Protein AF-D4C6T2-F1 (afdb_monomer_lite)

pLDDT: mean 82.93, std 21.56, range [25.05, 97.81]

Secondary structure (DSSP, 8-state):
--------------------------------HHHHHHHHH---SSHHHHHHHHHHHHHH-S-HHHHHHHHHHHHHHTTS-HHHHHHHHHHHHHH---SS--SHHHHHHHHHHHHT----EES-TT-GGGGSTT--EEEEEEE--TT-SSS-TT-EEEEEE-HHHHHHHHHHHHTTSEEEEEEEEEETTEEEES-S----

Structure (mmCIF, N/CA/C/O backbone):
data_AF-D4C6T2-F1
#
_entry.id   AF-D4C6T2-F1
#
loop_
_atom_site.group_PDB
_atom_site.id
_atom_site.type_symbol
_atom_site.label_atom_id
_atom_site.label_alt_id
_atom_site.label_comp_id
_atom_site.label_asym_id
_atom_site.label_entity_id
_atom_site.label_seq_id
_atom_site.pdbx_PDB_ins_code
_atom_site.Cartn_x
_atom_site.Cartn_y
_atom_site.Cartn_z
_atom_site.occupancy
_atom_site.B_iso_or_equiv
_atom_site.auth_seq_id
_atom_site.auth_comp_id
_atom_site.auth_asym_id
_atom_site.auth_atom_id
_atom_site.pdbx_PDB_model_num
ATOM 1 N N . MET A 1 1 ? 32.460 60.833 22.308 1.00 32.44 1 MET A N 1
ATOM 2 C CA . MET A 1 1 ? 31.109 61.199 22.788 1.00 32.44 1 MET A CA 1
ATOM 3 C C . MET A 1 1 ? 30.145 61.188 21.611 1.00 32.44 1 MET A C 1
ATOM 5 O O . MET A 1 1 ? 30.440 61.787 20.591 1.00 32.44 1 MET A O 1
ATOM 9 N N . ASN A 1 2 ? 29.059 60.438 21.784 1.00 31.88 2 ASN A N 1
ATOM 10 C CA . ASN A 1 2 ? 27.821 60.311 21.005 1.00 31.88 2 ASN A CA 1
ATOM 11 C C . ASN A 1 2 ? 27.489 61.381 19.933 1.00 31.88 2 ASN A C 1
ATOM 13 O O . ASN A 1 2 ? 27.470 62.567 20.264 1.00 31.88 2 ASN A O 1
ATOM 17 N N . ARG A 1 3 ? 27.032 60.946 18.739 1.00 28.41 3 ARG A N 1
ATOM 18 C CA . ARG A 1 3 ? 25.645 61.161 18.243 1.00 28.41 3 ARG A CA 1
ATOM 19 C C . ARG A 1 3 ? 25.395 60.651 16.802 1.00 28.41 3 ARG A C 1
ATOM 21 O O . ARG A 1 3 ? 26.033 61.090 15.860 1.00 28.41 3 ARG A O 1
ATOM 28 N N . ASN A 1 4 ? 24.406 59.758 16.696 1.00 28.34 4 ASN A N 1
ATOM 29 C CA . ASN A 1 4 ? 23.327 59.619 15.701 1.00 28.34 4 ASN A CA 1
ATOM 30 C C . ASN A 1 4 ? 23.428 60.210 14.273 1.00 28.34 4 ASN A C 1
ATOM 32 O O . ASN A 1 4 ? 23.470 61.420 14.101 1.00 28.34 4 ASN A O 1
ATOM 36 N N . SER A 1 5 ? 23.116 59.317 13.317 1.00 32.41 5 SER A N 1
ATOM 37 C CA . SER A 1 5 ? 22.125 59.458 12.226 1.00 32.41 5 SER A CA 1
ATOM 38 C C . SER A 1 5 ? 22.369 60.492 11.118 1.00 32.41 5 SER A C 1
ATOM 40 O O . SER A 1 5 ? 22.226 61.685 11.350 1.00 32.41 5 SER A O 1
ATOM 42 N N . GLN A 1 6 ? 22.559 60.016 9.876 1.00 30.86 6 GLN A N 1
ATOM 43 C CA . GLN A 1 6 ? 21.626 60.251 8.756 1.00 30.86 6 GLN A CA 1
ATOM 44 C C . GLN A 1 6 ? 22.093 59.594 7.433 1.00 30.86 6 GLN A C 1
ATOM 46 O O . GLN A 1 6 ? 23.162 59.876 6.917 1.00 30.86 6 GLN A O 1
ATOM 51 N N . ARG A 1 7 ? 21.201 58.745 6.902 1.00 30.78 7 ARG A N 1
ATOM 52 C CA . ARG A 1 7 ? 20.682 58.671 5.517 1.00 30.78 7 ARG A CA 1
ATOM 53 C C . ARG A 1 7 ? 21.620 58.507 4.292 1.00 30.78 7 ARG A C 1
ATOM 55 O O . ARG A 1 7 ? 22.265 59.446 3.867 1.00 30.78 7 ARG A O 1
ATOM 62 N N . HIS A 1 8 ? 21.375 57.370 3.620 1.00 29.80 8 HIS A N 1
ATOM 63 C CA . HIS A 1 8 ? 21.099 57.160 2.179 1.00 29.80 8 HIS A CA 1
ATOM 64 C C . HIS A 1 8 ? 22.184 57.403 1.108 1.00 29.80 8 HIS A C 1
ATOM 66 O O . HIS A 1 8 ? 22.758 58.476 1.008 1.00 29.80 8 HIS A O 1
ATOM 72 N N . GLY A 1 9 ? 22.291 56.417 0.199 1.00 28.88 9 GLY A N 1
ATOM 73 C CA . GLY A 1 9 ? 22.980 56.487 -1.101 1.00 28.88 9 GLY A CA 1
ATOM 74 C C . GLY A 1 9 ? 24.304 55.726 -1.091 1.00 28.88 9 GLY A C 1
ATOM 75 O O . GLY A 1 9 ? 25.336 56.291 -0.771 1.00 28.88 9 GLY A O 1
ATOM 76 N N . LEU A 1 10 ? 24.284 54.393 -1.126 1.00 32.34 10 LEU A N 1
ATOM 77 C CA . LEU A 1 10 ? 24.407 53.548 -2.326 1.00 32.34 10 LEU A CA 1
ATOM 78 C C . LEU A 1 10 ? 25.596 53.900 -3.242 1.00 32.34 10 LEU A C 1
ATOM 80 O O . LEU A 1 10 ? 25.671 54.995 -3.786 1.00 32.34 10 LEU A O 1
ATOM 84 N N . ILE A 1 11 ? 26.395 52.855 -3.499 1.00 34.47 11 ILE A N 1
ATOM 85 C CA . ILE A 1 11 ? 27.518 52.710 -4.441 1.00 34.47 11 ILE A CA 1
ATOM 86 C C . ILE A 1 11 ? 28.899 52.991 -3.831 1.00 34.47 11 ILE A C 1
ATOM 88 O O . ILE A 1 11 ? 29.438 54.074 -4.000 1.00 34.47 11 ILE A O 1
ATOM 92 N N . VAL A 1 12 ? 29.512 51.955 -3.237 1.00 27.38 12 VAL A N 1
ATOM 93 C CA . VAL A 1 12 ? 30.916 51.574 -3.502 1.00 27.38 12 VAL A CA 1
ATOM 94 C C . VAL A 1 12 ? 31.045 50.049 -3.377 1.00 27.38 12 VAL A C 1
ATOM 96 O O . VAL A 1 12 ? 30.499 49.433 -2.465 1.00 27.38 12 VAL A O 1
ATOM 99 N N . ALA A 1 13 ? 31.745 49.456 -4.340 1.00 34.69 13 ALA A N 1
ATOM 100 C CA . ALA A 1 13 ? 32.116 48.052 -4.427 1.00 34.69 13 ALA A CA 1
ATOM 1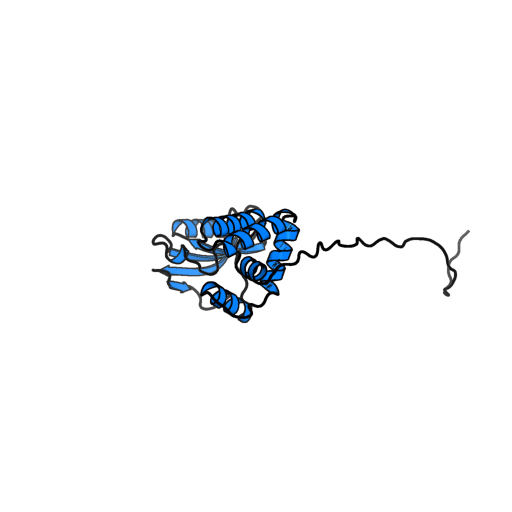01 C C . ALA A 1 13 ? 33.052 47.584 -3.292 1.00 34.69 13 ALA A C 1
ATOM 103 O O . ALA A 1 13 ? 33.873 48.366 -2.821 1.00 34.69 13 ALA A O 1
ATOM 104 N N . CYS A 1 14 ? 32.975 46.289 -2.951 1.00 25.05 14 CYS A N 1
ATOM 105 C CA . CYS A 1 14 ? 34.086 45.337 -2.743 1.00 25.05 14 CYS A CA 1
ATOM 106 C C . CYS A 1 14 ? 33.744 44.296 -1.657 1.00 25.05 14 CYS A C 1
ATOM 108 O O . CYS A 1 14 ? 33.446 44.657 -0.523 1.00 25.05 14 CYS A O 1
ATOM 110 N N . GLY A 1 15 ? 33.882 43.009 -1.997 1.00 27.66 15 GLY A N 1
ATOM 111 C CA . GLY A 1 15 ? 34.285 41.980 -1.033 1.00 27.66 15 GLY A CA 1
ATOM 112 C C . GLY A 1 15 ? 33.227 40.991 -0.528 1.00 27.66 15 GLY A C 1
ATOM 113 O O . GLY A 1 15 ? 32.585 41.242 0.480 1.00 27.66 15 GLY A O 1
ATOM 114 N N . VAL A 1 16 ? 33.254 39.795 -1.134 1.00 38.28 16 VAL A N 1
ATOM 115 C CA . VAL A 1 16 ? 33.036 38.473 -0.502 1.00 38.28 16 VAL A CA 1
ATOM 116 C C . VAL A 1 16 ? 31.594 38.097 -0.108 1.00 38.28 16 VAL A C 1
ATOM 118 O O . VAL A 1 16 ? 30.778 38.924 0.269 1.00 38.28 16 VAL A O 1
ATOM 121 N N . PHE A 1 17 ? 31.337 36.786 -0.193 1.00 29.02 17 PHE A N 1
ATOM 122 C CA . PHE A 1 17 ? 30.099 36.029 0.044 1.00 29.02 17 PHE A CA 1
ATOM 123 C C . PHE A 1 17 ? 29.204 35.813 -1.180 1.00 29.02 17 PHE A C 1
ATOM 125 O O . PHE A 1 17 ? 28.034 36.182 -1.201 1.00 29.02 17 PHE A O 1
ATOM 132 N N . HIS A 1 18 ? 29.725 35.083 -2.171 1.00 27.69 18 HIS A N 1
ATOM 133 C CA . HIS A 1 18 ? 28.871 34.099 -2.832 1.00 27.69 18 HIS A CA 1
ATOM 134 C C . HIS A 1 18 ? 28.911 32.834 -1.972 1.00 27.69 18 HIS A C 1
ATOM 136 O O . HIS A 1 18 ? 29.890 32.095 -1.962 1.00 27.69 18 HIS A O 1
ATOM 142 N N . ILE A 1 19 ? 27.881 32.678 -1.143 1.00 30.08 19 ILE A N 1
ATOM 143 C CA . ILE A 1 19 ? 27.547 31.403 -0.521 1.00 30.08 19 ILE A CA 1
ATOM 144 C C . ILE A 1 19 ? 27.157 30.499 -1.683 1.00 30.08 19 ILE A C 1
ATOM 146 O O . ILE A 1 19 ? 26.124 30.728 -2.312 1.00 30.08 19 ILE A O 1
ATOM 150 N N . ASP A 1 20 ? 28.004 29.517 -1.980 1.00 25.39 20 ASP A N 1
ATOM 151 C CA . ASP A 1 20 ? 27.664 28.394 -2.841 1.00 25.39 20 ASP A CA 1
ATOM 152 C C . ASP A 1 20 ? 26.461 27.686 -2.213 1.00 25.39 20 ASP A C 1
ATOM 154 O O . ASP A 1 20 ? 26.579 26.842 -1.321 1.00 25.39 20 ASP A O 1
ATOM 158 N N . TYR A 1 21 ? 25.269 28.107 -2.632 1.00 31.80 21 TYR A N 1
ATOM 159 C CA . TYR A 1 21 ? 24.028 27.418 -2.343 1.00 31.80 21 TYR A CA 1
ATOM 160 C C . TYR A 1 21 ? 24.170 26.044 -2.981 1.00 31.80 21 TYR A C 1
ATOM 162 O O . TYR A 1 21 ? 24.148 25.922 -4.204 1.00 31.80 21 TYR A O 1
ATOM 170 N N . TYR A 1 22 ? 24.420 25.055 -2.119 1.00 31.91 22 TYR A N 1
ATOM 171 C CA . TYR A 1 22 ? 24.463 23.625 -2.381 1.00 31.91 22 TYR A CA 1
ATOM 172 C C . TYR A 1 22 ? 23.815 23.277 -3.722 1.00 31.91 22 TYR A C 1
ATOM 174 O O . TYR A 1 22 ? 22.592 23.205 -3.844 1.00 31.91 22 TYR A O 1
ATOM 182 N N . SER A 1 23 ? 24.662 23.067 -4.732 1.00 30.98 23 SER A N 1
ATOM 183 C CA . SER A 1 23 ? 24.269 22.409 -5.966 1.00 30.98 23 SER A CA 1
ATOM 184 C C . SER A 1 23 ? 23.739 21.039 -5.565 1.00 30.98 23 SER A C 1
ATOM 186 O O . SER A 1 23 ? 24.495 20.122 -5.235 1.00 30.98 23 SER A O 1
ATOM 188 N N . LYS A 1 24 ? 22.410 20.935 -5.507 1.00 36.53 24 LYS A N 1
ATOM 189 C CA . LYS A 1 24 ? 21.683 19.681 -5.430 1.00 36.53 24 LYS A CA 1
ATOM 190 C C . LYS A 1 24 ? 22.100 18.927 -6.690 1.00 36.53 24 LYS A C 1
ATOM 192 O O . LYS A 1 24 ? 21.583 19.184 -7.772 1.00 36.53 24 LYS A O 1
ATOM 197 N N . LYS A 1 25 ? 23.117 18.070 -6.570 1.00 36.50 25 LYS A N 1
ATOM 198 C CA . LYS A 1 25 ? 23.412 17.032 -7.554 1.00 36.50 25 LYS A CA 1
ATOM 199 C C . LYS A 1 25 ? 22.184 16.128 -7.577 1.00 36.50 25 LYS A C 1
ATOM 201 O O . LYS A 1 25 ? 22.135 15.116 -6.886 1.00 36.50 25 LYS A O 1
ATOM 206 N N . GLU A 1 26 ? 21.172 16.529 -8.336 1.00 42.12 26 GLU A N 1
ATOM 207 C CA . GLU A 1 26 ? 20.239 15.596 -8.933 1.00 42.12 26 GLU A CA 1
ATOM 208 C C . GLU A 1 26 ? 21.105 14.660 -9.766 1.00 42.12 26 GLU A C 1
ATOM 210 O O . GLU A 1 26 ? 21.552 14.980 -10.866 1.00 42.12 26 GLU A O 1
ATOM 215 N N . VAL A 1 27 ? 21.417 13.497 -9.200 1.00 44.53 27 VAL A N 1
ATOM 216 C CA . VAL A 1 27 ? 21.652 12.324 -10.025 1.00 44.53 27 VAL A CA 1
ATOM 217 C C . VAL A 1 27 ? 20.323 12.139 -10.744 1.00 44.53 27 VAL A C 1
ATOM 219 O O . VAL A 1 27 ? 19.393 11.576 -10.172 1.00 44.53 27 VAL A O 1
ATOM 222 N N . LEU A 1 28 ? 20.188 12.741 -11.929 1.00 53.81 28 LEU A N 1
ATOM 223 C CA . LEU A 1 28 ? 18.999 12.629 -12.758 1.00 53.81 28 LEU A CA 1
ATOM 224 C C . LEU A 1 28 ? 18.960 11.179 -13.240 1.00 53.81 28 LEU A C 1
ATOM 226 O O . LEU A 1 28 ? 19.515 10.808 -14.270 1.00 53.81 28 LEU A O 1
ATOM 230 N N . MET A 1 29 ? 18.432 10.317 -12.383 1.00 76.19 29 MET A N 1
ATOM 231 C CA . MET A 1 29 ? 18.273 8.909 -12.654 1.00 76.19 29 MET A CA 1
ATOM 232 C C . MET A 1 29 ? 17.180 8.786 -13.703 1.00 76.19 29 MET A C 1
ATOM 234 O O . MET A 1 29 ? 15.999 8.944 -13.406 1.00 76.19 29 MET A O 1
ATOM 238 N N . GLU A 1 30 ? 17.575 8.524 -14.943 1.00 83.88 30 GLU A N 1
ATOM 239 C CA . GLU A 1 30 ? 16.607 8.328 -16.011 1.00 83.88 30 GLU A CA 1
ATOM 240 C C . GLU A 1 30 ? 15.900 6.980 -15.829 1.00 83.88 30 GLU A C 1
ATOM 242 O O . GLU A 1 30 ? 16.506 5.900 -15.886 1.00 83.88 30 GLU A O 1
ATOM 247 N N . LEU A 1 31 ? 14.592 7.060 -15.580 1.00 91.44 31 LEU A N 1
ATOM 248 C CA . LEU A 1 31 ? 13.687 5.920 -15.584 1.00 91.44 31 LEU A CA 1
ATOM 249 C C . LEU A 1 31 ? 13.019 5.803 -16.952 1.00 91.44 31 LEU A C 1
ATOM 251 O O . LEU A 1 31 ? 12.477 6.780 -17.475 1.00 91.44 31 LEU A O 1
ATOM 255 N N . ASN A 1 32 ? 13.018 4.599 -17.514 1.00 92.94 32 ASN A N 1
ATOM 256 C CA . ASN A 1 32 ? 12.244 4.296 -18.710 1.00 92.94 32 ASN A CA 1
ATOM 257 C C . ASN A 1 32 ? 10.750 4.117 -18.373 1.00 92.94 32 ASN A C 1
ATOM 259 O O . ASN A 1 32 ? 10.351 4.057 -17.210 1.00 92.94 32 ASN A O 1
ATOM 263 N N . GLU A 1 33 ? 9.904 4.025 -19.397 1.00 92.69 33 GLU A N 1
ATOM 264 C CA . GLU A 1 33 ? 8.450 3.958 -19.204 1.00 92.69 33 GLU A CA 1
ATOM 265 C C . GLU A 1 33 ? 7.967 2.708 -18.456 1.00 92.69 33 GLU A C 1
ATOM 267 O O . GLU A 1 33 ? 7.026 2.794 -17.669 1.00 92.69 33 GLU A O 1
ATOM 272 N N . GLU A 1 34 ? 8.609 1.554 -18.643 1.00 93.12 34 GLU A N 1
ATOM 273 C CA . GLU A 1 34 ? 8.236 0.334 -17.917 1.00 93.12 34 GLU A CA 1
ATOM 274 C C . GLU A 1 34 ? 8.701 0.389 -16.451 1.00 93.12 34 GLU A C 1
ATOM 276 O O . GLU A 1 34 ? 7.984 -0.065 -15.562 1.00 93.12 34 GLU A O 1
ATOM 281 N N . GLU A 1 35 ? 9.840 1.030 -16.171 1.00 94.81 35 GLU A N 1
ATOM 282 C CA . GLU A 1 35 ? 10.316 1.296 -14.809 1.00 94.81 35 GLU A CA 1
ATOM 283 C C . GLU A 1 35 ? 9.376 2.254 -14.065 1.00 94.81 35 GLU A C 1
ATOM 285 O O . GLU A 1 35 ? 8.978 1.972 -12.934 1.00 94.81 35 GLU A O 1
ATOM 290 N N . LYS A 1 36 ? 8.958 3.355 -14.707 1.00 94.56 36 LYS A N 1
ATOM 291 C CA . LYS A 1 36 ? 7.967 4.280 -14.132 1.00 94.56 36 LYS A CA 1
ATOM 292 C C . LYS A 1 36 ? 6.642 3.573 -13.867 1.00 94.56 36 LYS A C 1
ATOM 294 O O . LYS A 1 36 ? 6.084 3.719 -12.783 1.00 94.56 36 LYS A O 1
ATOM 299 N N . ARG A 1 37 ? 6.157 2.764 -14.818 1.00 93.88 37 ARG A N 1
ATOM 300 C CA . ARG A 1 37 ? 4.927 1.972 -14.654 1.00 93.88 37 ARG A CA 1
ATOM 301 C C . ARG A 1 37 ? 5.033 0.972 -13.498 1.00 93.88 37 ARG A C 1
ATOM 303 O O . ARG A 1 37 ? 4.041 0.772 -12.796 1.00 93.88 37 ARG A O 1
ATOM 310 N N . GLN A 1 38 ? 6.207 0.375 -13.282 1.00 93.50 38 GLN A N 1
ATOM 311 C CA . GLN A 1 38 ? 6.455 -0.522 -12.153 1.00 93.50 38 GLN A CA 1
ATOM 312 C C . GLN A 1 38 ? 6.434 0.233 -10.814 1.00 93.50 38 GLN A C 1
ATOM 314 O O . GLN A 1 38 ? 5.759 -0.207 -9.886 1.00 93.50 38 GLN A O 1
ATOM 319 N N . LEU A 1 39 ? 7.108 1.385 -10.712 1.00 94.00 39 LEU A N 1
ATOM 320 C CA . LEU A 1 39 ? 7.103 2.208 -9.491 1.00 94.00 39 LEU A CA 1
ATOM 321 C C . LEU A 1 39 ? 5.740 2.836 -9.193 1.00 94.00 39 LEU A C 1
ATOM 323 O O . LEU A 1 39 ? 5.373 3.003 -8.033 1.00 94.00 39 LEU A O 1
ATOM 327 N N . PHE A 1 40 ? 4.961 3.152 -10.226 1.00 91.44 40 PHE A N 1
ATOM 328 C CA . PHE A 1 40 ? 3.609 3.680 -10.069 1.00 91.44 40 PHE A CA 1
ATOM 329 C C . PHE A 1 40 ? 2.685 2.721 -9.299 1.00 91.44 40 PHE A C 1
ATOM 331 O O . PHE A 1 40 ? 1.788 3.167 -8.583 1.00 91.44 40 PHE A O 1
ATOM 338 N N . GLN A 1 41 ? 2.911 1.410 -9.427 1.00 89.25 41 GLN A N 1
ATOM 339 C CA . GLN A 1 41 ? 2.093 0.372 -8.794 1.00 89.25 41 GLN A CA 1
ATOM 340 C C . GLN A 1 41 ? 2.628 -0.111 -7.443 1.00 89.25 41 GLN A C 1
ATOM 342 O O . GLN A 1 41 ? 1.908 -0.828 -6.762 1.00 89.25 41 GLN A O 1
ATOM 347 N N . ILE A 1 42 ? 3.839 0.287 -7.049 1.00 90.62 42 ILE A N 1
ATOM 348 C CA . ILE A 1 42 ? 4.499 -0.245 -5.854 1.00 90.62 42 ILE A CA 1
ATOM 349 C C . ILE A 1 42 ? 3.815 0.212 -4.561 1.00 90.62 42 ILE A C 1
ATOM 351 O O . ILE A 1 42 ? 3.341 1.354 -4.476 1.00 90.62 42 ILE A O 1
ATOM 355 N N . ASP A 1 43 ? 3.801 -0.639 -3.538 1.00 85.81 43 ASP A N 1
ATOM 356 C CA . ASP A 1 43 ? 3.126 -0.365 -2.263 1.00 85.81 43 ASP A CA 1
ATOM 357 C C . ASP A 1 43 ? 4.068 -0.204 -1.067 1.00 85.81 43 ASP A C 1
ATOM 359 O O . ASP A 1 43 ? 3.640 0.305 -0.030 1.00 85.81 43 ASP A O 1
ATOM 363 N N . GLY A 1 44 ? 5.350 -0.548 -1.220 1.00 86.44 44 GLY A N 1
ATOM 364 C CA . GLY A 1 44 ? 6.370 -0.309 -0.197 1.00 86.44 44 GLY A CA 1
ATOM 365 C C . GLY A 1 44 ? 6.392 1.136 0.331 1.00 86.44 44 GLY A C 1
ATOM 366 O O . GLY A 1 44 ? 6.399 2.098 -0.437 1.00 86.44 44 GLY A O 1
ATOM 367 N N . ASP A 1 45 ? 6.426 1.280 1.659 1.00 84.50 45 ASP A N 1
ATOM 368 C CA . ASP A 1 45 ? 6.448 2.559 2.391 1.00 84.50 45 ASP A CA 1
ATOM 369 C C . ASP A 1 45 ? 7.860 3.003 2.820 1.00 84.50 45 ASP A C 1
ATOM 371 O O . ASP A 1 45 ? 8.032 4.128 3.287 1.00 84.50 45 ASP A O 1
ATOM 375 N N . CYS A 1 46 ? 8.861 2.148 2.610 1.00 88.88 46 CYS A N 1
ATOM 376 C CA . CYS A 1 46 ? 10.286 2.439 2.723 1.00 88.88 46 CYS A CA 1
ATOM 377 C C . CYS A 1 46 ? 11.059 1.723 1.604 1.00 88.88 46 CYS A C 1
ATOM 379 O O . CYS A 1 46 ? 10.553 0.782 0.976 1.00 88.88 46 CYS A O 1
ATOM 381 N N . GLN A 1 47 ? 12.308 2.127 1.370 1.00 93.69 47 GLN A N 1
ATOM 382 C CA . GLN A 1 47 ? 13.163 1.577 0.317 1.00 93.69 47 GLN A CA 1
ATOM 383 C C . GLN A 1 47 ? 13.338 0.063 0.456 1.00 93.69 47 GLN A C 1
ATOM 385 O O . GLN A 1 47 ? 13.326 -0.646 -0.548 1.00 93.69 47 GLN A O 1
ATOM 390 N N . ALA A 1 48 ? 13.466 -0.450 1.683 1.00 93.94 48 ALA A N 1
ATOM 391 C CA . ALA A 1 48 ? 13.607 -1.885 1.919 1.00 93.94 48 ALA A CA 1
ATOM 392 C C . ALA A 1 48 ? 12.389 -2.665 1.398 1.00 93.94 48 ALA A C 1
ATOM 394 O O . ALA A 1 48 ? 12.555 -3.604 0.622 1.00 93.94 48 ALA A O 1
ATOM 395 N N . LYS A 1 49 ? 11.166 -2.226 1.730 1.00 92.25 49 LYS A N 1
ATOM 396 C CA . LYS A 1 49 ? 9.938 -2.874 1.242 1.00 92.25 49 LYS A CA 1
ATOM 397 C C . LYS A 1 49 ? 9.767 -2.727 -0.269 1.00 92.25 49 LYS A C 1
ATOM 399 O O . LYS A 1 49 ? 9.369 -3.684 -0.923 1.00 92.25 49 LYS A O 1
ATOM 404 N N . VAL A 1 50 ? 10.118 -1.567 -0.830 1.00 94.38 50 VAL A N 1
ATOM 405 C CA . VAL A 1 50 ? 10.147 -1.344 -2.286 1.00 94.38 50 VAL A CA 1
ATOM 406 C C . VAL A 1 50 ? 11.077 -2.350 -2.972 1.00 94.38 50 VAL A C 1
ATOM 408 O O . VAL A 1 50 ? 10.696 -3.002 -3.944 1.00 94.38 50 VAL A O 1
ATOM 411 N N . LEU A 1 51 ? 12.297 -2.519 -2.463 1.00 96.31 51 LEU A N 1
ATOM 412 C CA . LEU A 1 51 ? 13.260 -3.463 -3.025 1.00 96.31 51 LEU A CA 1
ATOM 413 C C . LEU A 1 51 ? 12.802 -4.917 -2.872 1.00 96.31 51 LEU A C 1
ATOM 415 O O . LEU A 1 51 ? 12.996 -5.695 -3.805 1.00 96.31 51 LEU A O 1
ATOM 419 N N . ASP A 1 52 ? 12.183 -5.278 -1.750 1.00 95.31 52 ASP A N 1
ATOM 420 C CA . ASP A 1 52 ? 11.635 -6.619 -1.532 1.00 95.31 52 ASP A CA 1
ATOM 421 C C . ASP A 1 52 ? 10.469 -6.920 -2.484 1.00 95.31 52 ASP A C 1
ATOM 423 O O . ASP A 1 52 ? 10.424 -7.991 -3.092 1.00 95.31 52 ASP A O 1
ATOM 427 N N . GLU A 1 53 ? 9.563 -5.966 -2.704 1.00 94.12 53 GLU A N 1
ATOM 428 C CA . GLU A 1 53 ? 8.448 -6.113 -3.645 1.00 94.12 53 GLU A CA 1
ATOM 429 C C . GLU A 1 53 ? 8.947 -6.300 -5.092 1.00 94.12 53 GLU A C 1
ATOM 431 O O . GLU A 1 53 ? 8.516 -7.211 -5.815 1.00 94.12 53 GLU A O 1
ATOM 436 N N . LEU A 1 54 ? 9.935 -5.499 -5.506 1.00 95.94 54 LEU A N 1
ATOM 437 C CA . LEU A 1 54 ? 10.598 -5.651 -6.805 1.00 95.94 54 LEU A CA 1
ATOM 438 C C . LEU A 1 54 ? 11.350 -6.984 -6.905 1.00 95.94 54 LEU A C 1
ATOM 440 O O . LEU A 1 54 ? 11.283 -7.662 -7.933 1.00 95.94 54 LEU A O 1
ATOM 444 N N . TYR A 1 55 ? 12.029 -7.404 -5.836 1.00 95.81 55 TYR A N 1
ATOM 445 C CA . TYR A 1 55 ? 12.714 -8.691 -5.787 1.00 95.81 55 TYR A CA 1
ATOM 446 C C . TYR A 1 55 ? 11.739 -9.849 -6.020 1.00 95.81 55 TYR A C 1
ATOM 448 O O . TYR A 1 55 ? 12.007 -10.730 -6.845 1.00 95.81 55 TYR A O 1
ATOM 456 N N . MET A 1 56 ? 10.588 -9.830 -5.346 1.00 95.19 56 MET A N 1
ATOM 457 C CA . MET A 1 56 ? 9.545 -10.842 -5.516 1.00 95.19 56 MET A CA 1
ATOM 458 C C . MET A 1 56 ? 8.984 -10.824 -6.941 1.00 95.19 56 MET A C 1
ATOM 460 O O . MET A 1 56 ? 8.864 -11.880 -7.568 1.00 95.19 56 MET A O 1
ATOM 464 N N . THR A 1 57 ? 8.757 -9.639 -7.510 1.00 93.19 57 THR A N 1
ATOM 465 C CA . THR A 1 57 ? 8.331 -9.481 -8.911 1.00 93.19 57 THR A CA 1
ATOM 466 C C . THR A 1 57 ? 9.323 -10.132 -9.881 1.00 93.19 57 THR A C 1
ATOM 468 O O . THR A 1 57 ? 8.935 -10.945 -10.727 1.00 93.19 57 THR A O 1
ATOM 471 N N . ALA A 1 58 ? 10.621 -9.853 -9.731 1.00 94.50 58 ALA A N 1
ATOM 472 C CA . ALA A 1 58 ? 11.667 -10.450 -10.562 1.00 94.50 58 ALA A CA 1
ATOM 473 C C . ALA A 1 58 ? 11.778 -11.974 -10.370 1.00 94.50 58 ALA A C 1
ATOM 475 O O . ALA A 1 58 ? 12.052 -12.711 -11.325 1.00 94.50 58 ALA A O 1
ATOM 476 N N . ARG A 1 59 ? 11.5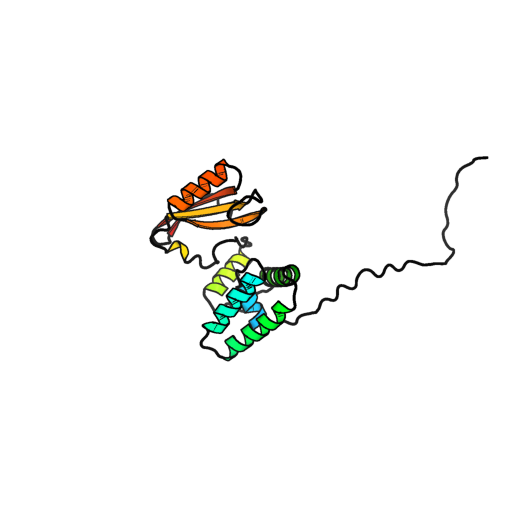68 -12.464 -9.143 1.00 95.00 59 ARG A N 1
ATOM 477 C CA . ARG A 1 59 ? 11.655 -13.890 -8.808 1.00 95.00 59 ARG A CA 1
ATOM 478 C C . ARG A 1 59 ? 10.545 -14.710 -9.460 1.00 95.00 59 ARG A C 1
ATOM 480 O O . ARG A 1 59 ? 10.823 -15.808 -9.939 1.00 95.00 59 ARG A O 1
ATOM 487 N N . PHE A 1 60 ? 9.316 -14.197 -9.481 1.00 93.31 60 PHE A N 1
ATOM 488 C CA . PHE A 1 60 ? 8.148 -14.964 -9.927 1.00 93.31 60 PHE A CA 1
ATOM 489 C C . PHE A 1 60 ? 7.698 -14.675 -11.359 1.00 93.31 60 PHE A C 1
ATOM 491 O O . PHE A 1 60 ? 6.938 -15.471 -11.918 1.00 93.31 60 PHE A O 1
ATOM 498 N N . THR A 1 61 ? 8.165 -13.594 -11.992 1.00 93.31 61 THR A N 1
ATOM 499 C CA . THR A 1 61 ? 7.822 -13.356 -13.398 1.00 93.31 61 THR A CA 1
ATOM 500 C C . THR A 1 61 ? 8.358 -14.469 -14.304 1.00 93.31 61 THR A C 1
ATOM 502 O O . THR A 1 61 ? 9.494 -14.937 -14.164 1.00 93.31 61 THR A O 1
ATOM 505 N N . ARG A 1 62 ? 7.532 -14.886 -15.270 1.00 94.12 62 ARG A N 1
ATOM 506 C CA . ARG A 1 62 ? 7.917 -15.826 -16.335 1.00 94.12 62 ARG A CA 1
ATOM 507 C C . ARG A 1 62 ? 8.587 -15.120 -17.517 1.00 94.12 62 ARG A C 1
ATOM 509 O O . ARG A 1 62 ? 9.224 -15.792 -18.320 1.00 94.12 62 ARG A O 1
ATOM 516 N N . ASN A 1 63 ? 8.468 -13.794 -17.612 1.00 95.31 63 ASN A N 1
ATOM 517 C CA . ASN A 1 63 ? 9.047 -13.008 -18.695 1.00 95.31 63 ASN A CA 1
ATOM 518 C C . ASN A 1 63 ? 10.505 -12.618 -18.353 1.00 95.31 63 ASN A C 1
ATOM 520 O O . ASN A 1 63 ? 10.718 -11.891 -17.378 1.00 95.31 63 ASN A O 1
ATOM 524 N N . PRO A 1 64 ? 11.512 -13.082 -19.120 1.00 94.12 64 PRO A N 1
ATOM 525 C CA . PRO A 1 64 ? 12.912 -12.751 -18.860 1.00 94.12 64 PRO A CA 1
ATOM 526 C C . PRO A 1 64 ? 13.221 -11.256 -19.034 1.00 94.12 64 PRO A C 1
ATOM 528 O O . PRO A 1 64 ? 13.943 -10.704 -18.212 1.00 94.12 64 PRO A O 1
ATOM 531 N N . GLU A 1 65 ? 12.624 -10.576 -20.015 1.00 94.31 65 GLU A N 1
ATOM 532 C CA . GLU A 1 65 ? 12.848 -9.140 -20.239 1.00 94.31 65 GLU A CA 1
ATOM 533 C C . GLU A 1 65 ? 12.317 -8.308 -19.070 1.00 94.31 65 GLU A C 1
ATOM 535 O O . GLU A 1 65 ? 12.993 -7.410 -18.571 1.00 94.31 65 GLU A O 1
ATOM 540 N N . GLN A 1 66 ? 11.127 -8.658 -18.567 1.00 93.38 66 GLN A N 1
ATOM 541 C CA . GLN A 1 66 ? 10.567 -8.015 -17.378 1.00 93.38 66 GLN A CA 1
ATOM 542 C C . GLN A 1 66 ? 11.463 -8.245 -16.158 1.00 93.38 66 GLN A C 1
ATOM 544 O O . GLN A 1 66 ? 11.674 -7.333 -15.361 1.00 93.38 66 GLN A O 1
ATOM 549 N N . ARG A 1 67 ? 12.012 -9.456 -16.008 1.00 96.00 67 ARG A N 1
ATOM 550 C CA . ARG A 1 67 ? 12.925 -9.781 -14.910 1.00 96.00 67 ARG A CA 1
ATOM 551 C C . ARG A 1 67 ? 14.171 -8.903 -14.933 1.00 96.00 67 ARG A C 1
ATOM 553 O O . ARG A 1 67 ? 14.569 -8.398 -13.884 1.00 96.00 67 ARG A O 1
ATOM 560 N N . ASP A 1 68 ? 14.781 -8.730 -16.099 1.00 95.75 68 ASP A N 1
ATOM 561 C CA . ASP A 1 68 ? 16.001 -7.937 -16.236 1.00 95.75 68 ASP A CA 1
ATOM 562 C C . ASP A 1 68 ? 15.723 -6.436 -16.098 1.00 95.75 68 ASP A C 1
ATOM 564 O O . ASP A 1 68 ? 16.490 -5.743 -15.428 1.00 95.75 68 ASP A O 1
ATOM 568 N N . MET A 1 69 ? 14.575 -5.955 -16.592 1.00 96.00 69 MET A N 1
ATOM 569 C CA . MET A 1 69 ? 14.090 -4.594 -16.334 1.00 96.00 69 MET A CA 1
ATOM 570 C C . MET A 1 69 ? 13.958 -4.325 -14.827 1.00 96.00 69 MET A C 1
ATOM 572 O O . MET A 1 69 ? 14.540 -3.365 -14.322 1.00 96.00 69 MET A O 1
ATOM 576 N N . VAL A 1 70 ? 13.280 -5.206 -14.082 1.00 96.19 70 VAL A N 1
ATOM 577 C CA . VAL A 1 70 ? 13.089 -5.039 -12.630 1.00 96.19 70 VAL A CA 1
ATOM 578 C C . VAL A 1 70 ? 14.420 -5.096 -11.876 1.00 96.19 70 VAL A C 1
ATOM 580 O O . VAL A 1 70 ? 14.641 -4.317 -10.952 1.00 96.19 70 VAL A O 1
ATOM 583 N N . ARG A 1 71 ? 15.355 -5.965 -12.278 1.00 95.56 71 ARG A N 1
ATOM 584 C CA . ARG A 1 71 ? 16.706 -6.008 -11.689 1.00 95.56 71 ARG A CA 1
ATOM 585 C C . ARG A 1 71 ? 17.493 -4.724 -11.944 1.00 95.56 71 ARG A C 1
ATOM 587 O O . ARG A 1 71 ? 18.175 -4.252 -11.034 1.00 95.56 71 ARG A O 1
ATOM 594 N N . GLY A 1 72 ? 17.395 -4.168 -13.152 1.00 95.62 72 GLY A N 1
ATOM 595 C CA . GLY A 1 72 ? 17.983 -2.876 -13.502 1.00 95.62 72 GLY A CA 1
ATOM 596 C C . GLY A 1 72 ? 17.422 -1.752 -12.633 1.00 95.62 72 GLY A C 1
ATOM 597 O O . GLY A 1 72 ? 18.189 -1.003 -12.028 1.00 95.62 72 GLY A O 1
ATOM 598 N N . LEU A 1 73 ? 16.097 -1.712 -12.473 1.00 96.44 73 LEU A N 1
ATOM 599 C CA . LEU A 1 73 ? 15.417 -0.776 -11.580 1.00 96.44 73 LEU A CA 1
ATOM 600 C C . LEU A 1 73 ? 15.903 -0.910 -10.132 1.00 96.44 73 LEU A C 1
ATOM 602 O O . LEU A 1 73 ? 16.273 0.080 -9.510 1.00 96.44 73 LEU A O 1
ATOM 606 N N . MET A 1 74 ? 15.982 -2.131 -9.597 1.00 96.19 74 MET A N 1
ATOM 607 C CA . MET A 1 74 ? 16.507 -2.361 -8.246 1.00 96.19 74 MET A CA 1
ATOM 608 C C . MET A 1 74 ? 17.947 -1.858 -8.087 1.00 96.19 74 MET A C 1
ATOM 610 O O . MET A 1 74 ? 18.284 -1.286 -7.052 1.00 96.19 74 MET A O 1
ATOM 614 N N . ALA A 1 75 ? 18.809 -2.071 -9.086 1.00 95.19 75 ALA A N 1
ATOM 615 C CA . ALA A 1 75 ? 20.190 -1.592 -9.050 1.00 95.19 75 ALA A CA 1
ATOM 616 C C . ALA A 1 75 ? 20.255 -0.061 -8.988 1.00 95.19 75 ALA A C 1
ATOM 618 O O . ALA A 1 75 ? 21.042 0.476 -8.213 1.00 95.19 75 ALA A O 1
ATOM 619 N N . LYS A 1 76 ? 19.385 0.624 -9.739 1.00 94.88 76 LYS A N 1
ATOM 620 C CA . LYS A 1 76 ? 19.228 2.078 -9.681 1.00 94.88 76 LYS A CA 1
ATOM 621 C C . LYS A 1 76 ? 18.791 2.531 -8.281 1.00 94.88 76 LYS A C 1
ATOM 623 O O . LYS A 1 76 ? 19.481 3.333 -7.659 1.00 94.88 76 LYS A O 1
ATOM 628 N N . LEU A 1 77 ? 17.714 1.957 -7.742 1.00 94.88 77 LEU A N 1
ATOM 629 C CA . LEU A 1 77 ? 17.171 2.355 -6.437 1.00 94.88 77 LEU A CA 1
ATOM 630 C C . LEU A 1 77 ? 18.133 2.111 -5.269 1.00 94.88 77 LEU A C 1
ATOM 632 O O . LEU A 1 77 ? 18.122 2.886 -4.321 1.00 94.88 77 LEU A O 1
ATOM 636 N N . ARG A 1 78 ? 18.982 1.076 -5.328 1.00 94.62 78 ARG A N 1
ATOM 637 C CA . ARG A 1 78 ? 19.971 0.762 -4.275 1.00 94.62 78 ARG A CA 1
ATOM 638 C C . ARG A 1 78 ? 21.044 1.832 -4.073 1.00 94.62 78 ARG A C 1
ATOM 640 O O . ARG A 1 78 ? 21.686 1.836 -3.030 1.00 94.62 78 ARG A O 1
ATOM 647 N N . VAL A 1 79 ? 21.280 2.685 -5.069 1.00 93.69 79 VAL A N 1
ATOM 648 C CA . VAL A 1 79 ? 22.264 3.778 -4.972 1.00 93.69 79 VAL A CA 1
ATOM 649 C C . VAL A 1 79 ? 21.699 4.967 -4.187 1.00 93.69 79 VAL A C 1
ATOM 651 O O . VAL A 1 79 ? 22.459 5.793 -3.687 1.00 93.69 79 VAL A O 1
ATOM 654 N N . LEU A 1 80 ? 20.374 5.058 -4.074 1.00 92.94 80 LEU A N 1
ATOM 655 C CA . LEU A 1 80 ? 19.685 6.140 -3.379 1.00 92.94 80 LEU A CA 1
ATOM 656 C C . LEU A 1 80 ? 19.653 5.887 -1.870 1.00 92.94 80 LEU A C 1
ATOM 658 O O . LEU A 1 80 ? 19.631 4.737 -1.427 1.00 92.94 80 LEU A O 1
ATOM 662 N N . SER A 1 81 ? 19.593 6.960 -1.078 1.00 93.75 81 SER A N 1
ATOM 663 C CA . SER A 1 81 ? 19.147 6.840 0.312 1.00 93.75 81 SER A CA 1
ATOM 664 C C . SER A 1 81 ? 17.663 6.459 0.374 1.00 93.75 81 SER A C 1
ATOM 666 O O . SER A 1 81 ? 16.933 6.611 -0.609 1.00 93.75 81 SER A O 1
ATOM 668 N N . ASP A 1 82 ? 17.204 6.005 1.541 1.00 92.69 82 ASP A N 1
ATOM 669 C CA . ASP A 1 82 ? 15.786 5.707 1.769 1.00 92.69 82 ASP A CA 1
ATOM 670 C C . ASP A 1 82 ? 14.893 6.916 1.433 1.00 92.69 82 ASP A C 1
ATOM 672 O O . ASP A 1 82 ? 13.971 6.799 0.630 1.00 92.69 82 ASP A O 1
ATOM 676 N N . GLU A 1 83 ? 15.255 8.106 1.923 1.00 92.38 83 GLU A N 1
ATOM 677 C CA . GLU A 1 83 ? 14.540 9.361 1.651 1.00 92.38 83 GLU A CA 1
ATOM 678 C C . GLU A 1 83 ? 14.480 9.682 0.150 1.00 92.38 83 GLU A C 1
ATOM 680 O O . GLU A 1 83 ? 13.402 9.917 -0.392 1.00 92.38 83 GLU A O 1
ATOM 685 N N . GLN A 1 84 ? 15.614 9.603 -0.555 1.00 93.94 84 GLN A N 1
ATOM 686 C CA . GLN A 1 84 ? 15.673 9.868 -1.996 1.00 93.94 84 GLN A CA 1
ATOM 687 C C . GLN A 1 84 ? 14.858 8.856 -2.811 1.00 93.94 84 GLN A C 1
ATOM 689 O O . GLN A 1 84 ? 14.193 9.228 -3.779 1.00 93.94 84 GLN A O 1
ATOM 694 N N . CYS A 1 85 ? 14.906 7.576 -2.433 1.00 94.50 85 CYS A N 1
ATOM 695 C CA . CYS A 1 85 ? 14.118 6.528 -3.072 1.00 94.50 85 CYS A CA 1
ATOM 696 C C . CYS A 1 85 ? 12.620 6.783 -2.879 1.00 94.50 85 CYS A C 1
ATOM 698 O O . CYS A 1 85 ? 11.844 6.686 -3.830 1.00 94.50 85 CYS A O 1
ATOM 700 N N . MET A 1 86 ? 12.209 7.131 -1.660 1.00 92.88 86 MET A N 1
ATOM 701 C CA . MET A 1 86 ? 10.805 7.370 -1.353 1.00 92.88 86 MET A CA 1
ATOM 702 C C . MET A 1 86 ? 10.278 8.659 -1.980 1.00 92.88 86 MET A C 1
ATOM 704 O O . MET A 1 86 ? 9.135 8.674 -2.434 1.00 92.88 86 MET A O 1
ATOM 708 N N . ASP A 1 87 ? 11.090 9.710 -2.073 1.00 93.50 87 ASP A N 1
ATOM 709 C CA . ASP A 1 87 ? 10.730 10.931 -2.796 1.00 93.50 87 ASP A CA 1
ATOM 710 C C . ASP A 1 87 ? 10.510 10.657 -4.287 1.00 93.50 87 ASP A C 1
ATOM 712 O O . ASP A 1 87 ? 9.509 11.104 -4.847 1.00 93.50 87 ASP A O 1
ATOM 716 N N . LEU A 1 88 ? 11.373 9.847 -4.911 1.00 93.75 88 LEU A N 1
ATOM 717 C CA . LEU A 1 88 ? 11.201 9.408 -6.297 1.00 93.75 88 LEU A CA 1
ATOM 718 C C . LEU A 1 88 ? 9.910 8.597 -6.488 1.00 93.75 88 LEU A C 1
ATOM 720 O O . LEU A 1 88 ? 9.149 8.855 -7.418 1.00 93.75 88 LEU A O 1
ATOM 724 N N . VAL A 1 89 ? 9.632 7.629 -5.608 1.00 92.69 89 VAL A N 1
ATOM 725 C CA . VAL A 1 89 ? 8.402 6.821 -5.685 1.00 92.69 89 VAL A CA 1
ATOM 726 C C . VAL A 1 89 ? 7.159 7.700 -5.538 1.00 92.69 89 VAL A C 1
ATOM 728 O O . VAL A 1 89 ? 6.216 7.556 -6.318 1.00 92.69 89 VAL A O 1
ATOM 731 N N . LYS A 1 90 ? 7.157 8.642 -4.587 1.00 90.19 90 LYS A N 1
ATOM 732 C CA . LYS A 1 90 ? 6.051 9.593 -4.387 1.00 90.19 90 LYS A CA 1
ATOM 733 C C . LYS A 1 90 ? 5.867 10.513 -5.592 1.00 90.19 90 LYS A C 1
ATOM 735 O O . LYS A 1 90 ? 4.727 10.761 -5.986 1.00 90.19 90 LYS A O 1
ATOM 740 N N . ASP A 1 91 ? 6.959 11.001 -6.179 1.00 91.81 91 ASP A N 1
ATOM 741 C CA . ASP A 1 91 ? 6.924 11.821 -7.390 1.00 91.81 91 ASP A CA 1
ATOM 742 C C . ASP A 1 91 ? 6.276 11.059 -8.550 1.00 91.81 91 ASP A C 1
ATOM 744 O O . ASP A 1 91 ? 5.302 11.539 -9.130 1.00 91.81 91 ASP A O 1
ATOM 748 N N . ILE A 1 92 ? 6.717 9.823 -8.807 1.00 92.06 92 ILE A N 1
ATOM 749 C CA . ILE A 1 92 ? 6.116 8.964 -9.832 1.00 92.06 92 ILE A CA 1
ATOM 750 C C . ILE A 1 92 ? 4.636 8.716 -9.535 1.00 92.06 92 ILE A C 1
ATOM 752 O O . ILE A 1 92 ? 3.798 8.936 -10.403 1.00 92.06 92 ILE A O 1
ATOM 756 N N . GLN A 1 93 ? 4.269 8.318 -8.318 1.00 88.31 93 GLN A N 1
ATOM 757 C CA . GLN A 1 93 ? 2.869 8.049 -7.968 1.00 88.31 93 GLN A CA 1
ATOM 758 C C . GLN A 1 93 ? 1.954 9.273 -8.124 1.00 88.31 93 GLN A C 1
ATOM 760 O O . GLN A 1 93 ? 0.763 9.113 -8.393 1.00 88.31 93 GLN A O 1
ATOM 765 N N . LYS A 1 94 ? 2.494 10.486 -7.960 1.00 87.31 94 LYS A N 1
ATOM 766 C CA . LYS A 1 94 ? 1.738 11.736 -8.075 1.00 87.31 94 LYS A CA 1
ATOM 767 C C . LYS A 1 94 ? 1.676 12.260 -9.509 1.00 87.31 94 LYS A C 1
ATOM 769 O O . LYS A 1 94 ? 0.608 12.670 -9.962 1.00 87.31 94 LYS A O 1
ATOM 774 N N . ASN A 1 95 ? 2.812 12.272 -10.200 1.00 89.62 95 ASN A N 1
ATOM 775 C CA . ASN A 1 95 ? 3.006 13.020 -11.441 1.00 89.62 95 ASN A CA 1
ATOM 776 C C . ASN A 1 95 ? 2.997 12.130 -12.691 1.00 89.62 95 ASN A C 1
ATOM 778 O O . ASN A 1 95 ? 2.687 12.613 -13.784 1.00 89.62 95 ASN A O 1
ATOM 782 N N . TYR A 1 96 ? 3.293 10.835 -12.560 1.00 90.56 96 TYR A N 1
ATOM 783 C CA . TYR A 1 96 ? 3.203 9.909 -13.682 1.00 90.56 96 TYR A CA 1
ATOM 784 C C . TYR A 1 96 ? 1.741 9.655 -14.050 1.00 90.56 96 TYR A C 1
ATOM 786 O O . TYR A 1 96 ? 0.893 9.389 -13.197 1.00 90.56 96 TYR A O 1
ATOM 794 N N . HIS A 1 97 ? 1.457 9.726 -15.346 1.00 89.31 97 HIS A N 1
ATOM 795 C CA . HIS A 1 97 ? 0.152 9.414 -15.907 1.00 89.31 97 HIS A CA 1
ATOM 796 C C . HIS A 1 97 ? 0.319 8.232 -16.848 1.00 89.31 97 HIS A C 1
ATOM 798 O O . HIS A 1 97 ? 1.067 8.303 -17.825 1.00 89.31 97 HIS A O 1
ATOM 804 N N . LEU A 1 98 ? -0.382 7.140 -16.548 1.00 89.31 98 LEU A N 1
ATOM 805 C CA . LEU A 1 98 ? -0.367 5.963 -17.405 1.00 89.31 98 LEU A CA 1
ATOM 806 C C . LEU A 1 98 ? -0.868 6.343 -18.809 1.00 89.31 98 LEU A C 1
ATOM 808 O O . LEU A 1 98 ? -1.990 6.841 -18.925 1.00 89.31 98 LEU A O 1
ATOM 812 N N . PRO A 1 99 ? -0.107 6.058 -19.882 1.00 88.06 99 PRO A N 1
ATOM 813 C CA . PRO A 1 99 ? -0.544 6.380 -21.241 1.00 88.06 99 PRO A CA 1
ATOM 814 C C . PRO A 1 99 ? -1.781 5.564 -21.636 1.00 88.06 99 PRO A C 1
ATOM 816 O O . PRO A 1 99 ? -2.672 6.052 -22.324 1.00 88.06 99 PRO A O 1
ATOM 819 N N . TYR A 1 100 ? -1.842 4.312 -21.180 1.00 89.81 100 TYR A N 1
ATOM 820 C CA . TYR A 1 100 ? -3.021 3.453 -21.242 1.00 89.81 100 TYR A CA 1
ATOM 821 C C . TYR A 1 100 ? -2.915 2.352 -20.170 1.00 89.81 100 TYR A C 1
ATOM 823 O O . TYR A 1 100 ? -1.806 1.857 -19.922 1.00 89.81 100 TYR A O 1
ATOM 831 N N . PRO A 1 101 ? -4.033 1.947 -19.534 1.00 92.25 101 PRO A N 1
ATOM 832 C CA . PRO A 1 101 ? -4.026 0.902 -18.517 1.00 92.25 101 PRO A CA 1
ATOM 833 C C . PRO A 1 101 ? -4.117 -0.504 -19.139 1.00 92.25 101 PRO A C 1
ATOM 835 O O . PRO A 1 101 ? -5.056 -0.823 -19.875 1.00 92.25 101 PRO A O 1
ATOM 838 N N . ARG A 1 102 ? -3.149 -1.365 -18.812 1.00 92.44 102 ARG A N 1
ATOM 839 C CA . ARG A 1 102 ? -3.018 -2.755 -19.281 1.00 92.44 102 ARG A CA 1
ATOM 840 C C . ARG A 1 102 ? -3.685 -3.761 -18.346 1.00 92.44 102 ARG A C 1
ATOM 842 O O . ARG A 1 102 ? -4.268 -4.734 -18.815 1.00 92.44 102 ARG A O 1
ATOM 849 N N . THR A 1 103 ? -3.615 -3.533 -17.036 1.00 90.06 103 THR A N 1
ATOM 850 C CA . THR A 1 103 ? -4.126 -4.458 -16.010 1.00 90.06 103 THR A CA 1
ATOM 851 C C . THR A 1 103 ? -5.341 -3.878 -15.285 1.00 90.06 103 THR A C 1
ATOM 853 O O . THR A 1 103 ? -5.606 -2.676 -15.341 1.00 90.06 103 THR A O 1
ATOM 856 N N . ILE A 1 104 ? -6.096 -4.728 -14.580 1.00 89.69 104 ILE A N 1
ATOM 857 C CA . ILE A 1 104 ? -7.163 -4.262 -13.678 1.00 89.69 104 ILE A CA 1
ATOM 858 C C . ILE A 1 104 ? -6.570 -3.362 -12.579 1.00 89.69 104 ILE A C 1
ATOM 860 O O . ILE A 1 104 ? -7.154 -2.324 -12.276 1.00 89.69 104 ILE A O 1
ATOM 864 N N . GLY A 1 105 ? -5.380 -3.700 -12.066 1.00 88.38 105 GLY A N 1
ATOM 865 C CA . GLY A 1 105 ? -4.627 -2.873 -11.117 1.00 88.38 105 GLY A CA 1
ATOM 866 C C . GLY A 1 105 ? -4.389 -1.454 -11.624 1.00 88.38 105 GLY A C 1
ATOM 867 O O . GLY A 1 105 ? -4.762 -0.486 -10.964 1.00 88.38 105 GLY A O 1
ATOM 868 N N . GLU A 1 106 ? -3.878 -1.328 -12.848 1.00 91.75 106 GLU A N 1
ATOM 869 C CA . GLU A 1 106 ? -3.642 -0.037 -13.499 1.00 91.75 106 GLU A CA 1
ATOM 870 C C . GLU A 1 106 ? -4.932 0.760 -13.716 1.00 91.75 106 GLU A C 1
ATOM 872 O O . GLU A 1 106 ? -4.946 1.973 -13.516 1.00 91.75 106 GLU A O 1
ATOM 877 N N . ARG A 1 107 ? -6.039 0.097 -14.080 1.00 92.56 107 ARG A N 1
ATOM 878 C CA . ARG A 1 107 ? -7.347 0.761 -14.231 1.00 92.56 107 ARG A CA 1
ATOM 879 C C . ARG A 1 107 ? -7.846 1.334 -12.909 1.00 92.56 107 ARG A C 1
ATOM 881 O O . ARG A 1 107 ? -8.344 2.456 -12.888 1.00 92.56 107 ARG A O 1
ATOM 888 N N . ILE A 1 108 ? -7.708 0.583 -11.818 1.00 90.31 108 ILE A N 1
ATOM 889 C CA . ILE A 1 108 ? -8.141 1.024 -10.487 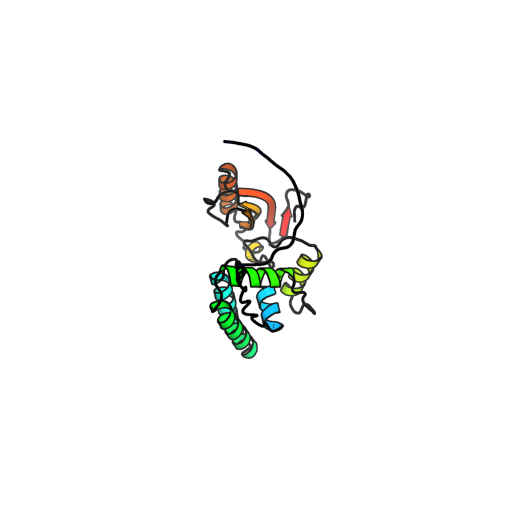1.00 90.31 108 ILE A CA 1
ATOM 890 C C . ILE A 1 108 ? -7.235 2.157 -9.982 1.00 90.31 108 ILE A C 1
ATOM 892 O O . ILE A 1 108 ? -7.739 3.157 -9.472 1.00 90.31 108 ILE A O 1
ATOM 896 N N . ALA A 1 109 ? -5.917 2.056 -10.182 1.00 89.06 109 ALA A N 1
ATOM 897 C CA . ALA A 1 109 ? -4.974 3.116 -9.825 1.00 89.06 109 ALA A CA 1
ATOM 898 C C . ALA A 1 109 ? -5.246 4.420 -10.598 1.00 89.06 109 ALA A C 1
ATOM 900 O O . ALA A 1 109 ? -5.265 5.494 -9.995 1.00 89.06 109 ALA A O 1
ATOM 901 N N . LEU A 1 110 ? -5.539 4.323 -11.900 1.00 89.69 110 LEU A N 1
ATOM 902 C CA . LEU A 1 110 ? -5.922 5.467 -12.728 1.00 89.69 110 LEU A CA 1
ATOM 903 C C . LEU A 1 110 ? -7.237 6.101 -12.249 1.00 89.69 110 LEU A C 1
ATOM 905 O O . LEU A 1 110 ? -7.313 7.319 -12.110 1.00 89.69 110 LEU A O 1
ATOM 909 N N . ALA A 1 111 ? -8.255 5.291 -11.945 1.00 90.25 111 ALA A N 1
ATOM 910 C CA . ALA A 1 111 ? -9.526 5.787 -11.419 1.00 90.25 111 ALA A CA 1
ATOM 911 C C . ALA A 1 111 ? -9.348 6.526 -10.079 1.00 90.25 111 ALA A C 1
ATOM 913 O O . ALA A 1 111 ? -9.968 7.567 -9.872 1.00 90.25 111 ALA A O 1
ATOM 914 N N . ARG A 1 112 ? -8.458 6.038 -9.199 1.00 88.31 112 ARG A N 1
ATOM 915 C CA . ARG A 1 112 ? -8.098 6.716 -7.941 1.00 88.31 112 ARG A CA 1
ATOM 916 C C . ARG A 1 112 ? -7.432 8.071 -8.187 1.00 88.31 112 ARG A C 1
ATOM 918 O O . ARG A 1 112 ? -7.795 9.050 -7.542 1.00 88.31 112 ARG A O 1
ATOM 925 N N . GLN A 1 113 ? -6.473 8.134 -9.116 1.00 86.88 113 GLN A N 1
ATOM 926 C CA . GLN A 1 113 ? -5.800 9.388 -9.477 1.00 86.88 113 GLN A CA 1
ATOM 927 C C . GLN A 1 113 ? -6.809 10.410 -10.025 1.00 86.88 113 GLN A C 1
ATOM 929 O O . GLN A 1 113 ? -6.794 11.567 -9.618 1.00 86.88 113 GLN A O 1
ATOM 934 N N . GLN A 1 114 ? -7.741 9.968 -10.877 1.00 87.94 114 GLN A N 1
ATOM 935 C CA . GLN A 1 114 ? -8.807 10.810 -11.433 1.00 87.94 114 GLN A CA 1
A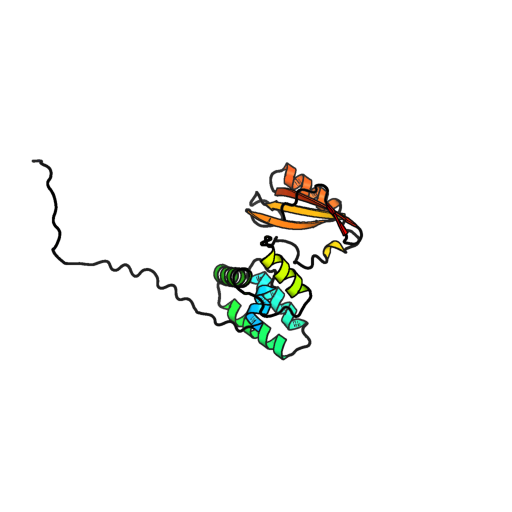TOM 936 C C . GLN A 1 114 ? -9.815 11.284 -10.382 1.00 87.94 114 GLN A C 1
ATOM 938 O O . GLN A 1 114 ? -10.307 12.406 -10.473 1.00 87.94 114 GLN A O 1
ATOM 943 N N . SER A 1 115 ? -10.129 10.453 -9.385 1.00 87.94 115 SER A N 1
ATOM 944 C CA . SER A 1 115 ? -11.029 10.843 -8.296 1.00 87.94 115 SER A CA 1
ATOM 945 C C . SER A 1 115 ? -10.359 11.742 -7.254 1.00 87.94 115 SER A C 1
ATOM 947 O O . SER A 1 115 ? -11.050 12.244 -6.372 1.00 87.94 115 SER A O 1
ATOM 949 N N . GLY A 1 116 ? -9.031 11.901 -7.306 1.00 85.81 116 GLY A N 1
ATOM 950 C CA . GLY A 1 116 ? -8.252 12.611 -6.290 1.00 85.81 116 GLY A CA 1
ATOM 951 C C . GLY A 1 116 ? -8.265 11.929 -4.920 1.00 85.81 116 GLY A C 1
ATOM 952 O O . GLY A 1 116 ? -7.975 12.580 -3.920 1.00 85.81 116 GLY A O 1
ATOM 953 N N . ALA A 1 117 ? -8.626 10.642 -4.861 1.00 85.00 117 ALA A N 1
ATOM 954 C CA . ALA A 1 117 ? -8.687 9.918 -3.596 1.00 85.00 117 ALA A CA 1
ATOM 955 C C . ALA A 1 117 ? -7.270 9.616 -3.094 1.00 85.00 117 ALA A C 1
ATOM 957 O O . ALA A 1 117 ? -6.389 9.220 -3.865 1.00 85.00 117 ALA A O 1
ATOM 958 N N . GLU A 1 118 ? -7.058 9.794 -1.794 1.00 83.44 118 GLU A N 1
ATOM 959 C CA . GLU A 1 118 ? -5.758 9.587 -1.166 1.00 83.44 118 GLU A CA 1
ATOM 960 C C . GLU A 1 118 ? -5.341 8.105 -1.228 1.00 83.44 118 GLU A C 1
ATOM 962 O O . GLU A 1 118 ? -6.159 7.188 -1.094 1.00 83.44 118 GLU A O 1
ATOM 967 N N . LYS A 1 119 ? -4.045 7.838 -1.435 1.00 84.50 119 LYS A N 1
ATOM 968 C CA . LYS A 1 119 ? -3.496 6.486 -1.273 1.00 84.50 119 LYS A CA 1
ATOM 969 C C . LYS A 1 119 ? -3.323 6.208 0.221 1.00 84.50 119 LYS A C 1
ATOM 971 O O . LYS A 1 119 ? -2.432 6.760 0.853 1.00 84.50 119 LYS A O 1
ATOM 976 N N . LEU A 1 120 ? -4.158 5.323 0.756 1.00 87.88 120 LEU A N 1
ATOM 977 C CA . LEU A 1 120 ? -4.064 4.857 2.140 1.00 87.88 120 LEU A CA 1
ATOM 978 C C . LEU A 1 120 ? -2.924 3.841 2.293 1.00 87.88 120 LEU A C 1
ATOM 980 O O . LEU A 1 120 ? -2.734 2.997 1.415 1.00 87.88 120 LEU A O 1
ATOM 984 N N . LYS A 1 121 ? -2.200 3.898 3.415 1.00 88.62 121 LYS A N 1
ATOM 985 C CA . LYS A 1 121 ? -1.211 2.876 3.801 1.00 88.62 121 LYS A CA 1
ATOM 986 C C . LYS A 1 121 ? -1.895 1.616 4.351 1.00 88.62 121 LYS A C 1
ATOM 988 O O . LYS A 1 121 ? -3.073 1.640 4.713 1.00 88.62 121 LYS A O 1
ATOM 993 N N . GLY A 1 122 ? -1.143 0.522 4.468 1.00 86.25 122 GLY A N 1
ATOM 994 C CA . GLY A 1 122 ? -1.647 -0.773 4.930 1.00 86.25 122 GLY A CA 1
ATOM 995 C C . GLY A 1 122 ? -1.771 -1.744 3.763 1.00 86.25 122 GLY A C 1
ATOM 996 O O . GLY A 1 122 ? -0.752 -2.200 3.256 1.00 86.25 122 GLY A O 1
ATOM 997 N N . HIS A 1 123 ? -2.998 -2.047 3.340 1.00 84.06 123 HIS A N 1
ATOM 998 C CA . HIS A 1 123 ? -3.237 -2.975 2.229 1.00 84.06 123 HIS A CA 1
ATOM 999 C C . HIS A 1 123 ? -3.299 -2.293 0.867 1.00 84.06 123 HIS A C 1
ATOM 1001 O O . HIS A 1 123 ? -3.850 -1.189 0.738 1.00 84.06 123 HIS A O 1
ATOM 1007 N N . ASP A 1 124 ? -2.824 -3.023 -0.144 1.00 84.94 124 ASP A N 1
ATOM 1008 C CA . ASP A 1 124 ? -2.772 -2.602 -1.538 1.00 84.94 124 ASP A CA 1
ATOM 1009 C C . ASP A 1 124 ? -4.142 -2.189 -2.102 1.00 84.94 124 ASP A C 1
ATOM 1011 O O . ASP A 1 124 ? -5.219 -2.403 -1.531 1.00 84.94 124 ASP A O 1
ATOM 1015 N N . ILE A 1 125 ? -4.123 -1.566 -3.277 1.00 83.56 125 ILE A N 1
ATOM 1016 C CA . ILE A 1 125 ? -5.345 -1.079 -3.920 1.00 83.56 125 ILE A CA 1
ATOM 1017 C C . ILE A 1 125 ? -6.293 -2.213 -4.367 1.00 83.56 125 ILE A C 1
ATOM 1019 O O . ILE A 1 125 ? -7.490 -1.965 -4.526 1.00 83.56 125 ILE A O 1
ATOM 1023 N N . MET A 1 126 ? -5.800 -3.448 -4.527 1.00 86.44 126 MET A N 1
ATOM 1024 C CA . MET A 1 126 ? -6.627 -4.631 -4.792 1.00 86.44 126 MET A CA 1
ATOM 1025 C C . MET A 1 126 ? -7.351 -5.116 -3.541 1.00 86.44 126 MET A C 1
ATOM 1027 O O . MET A 1 126 ? -8.451 -5.658 -3.685 1.00 86.44 126 MET A O 1
ATOM 1031 N N . ALA A 1 127 ? -6.797 -4.874 -2.349 1.00 89.19 127 ALA A N 1
ATOM 1032 C CA . ALA A 1 127 ? -7.374 -5.186 -1.049 1.00 89.19 127 ALA A CA 1
ATOM 1033 C C . ALA A 1 127 ? -7.873 -6.637 -0.980 1.00 89.19 127 ALA A C 1
ATOM 1035 O O . ALA A 1 127 ? -9.041 -6.878 -0.651 1.00 89.19 127 ALA A O 1
ATOM 1036 N N . LEU A 1 128 ? -7.033 -7.588 -1.398 1.00 90.62 128 LEU A N 1
ATOM 1037 C CA . LEU A 1 128 ? -7.401 -9.003 -1.519 1.00 90.62 128 LEU A CA 1
ATOM 1038 C C . LEU A 1 128 ? -7.707 -9.646 -0.162 1.00 90.62 128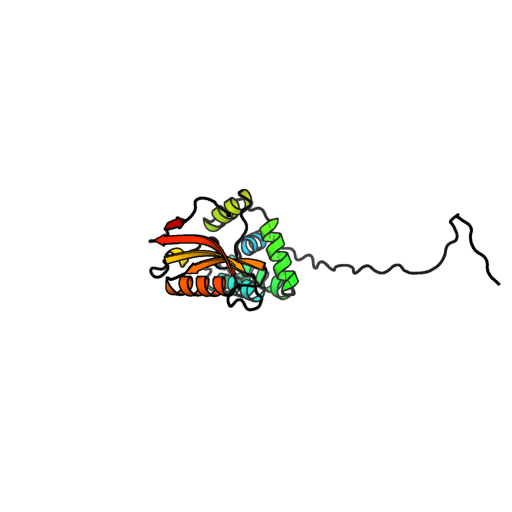 LEU A C 1
ATOM 1040 O O . LEU A 1 128 ? -8.507 -10.575 -0.087 1.00 90.62 128 LEU A O 1
ATOM 1044 N N . GLU A 1 129 ? -7.156 -9.098 0.914 1.00 92.56 129 GLU A N 1
ATOM 1045 C CA . GLU A 1 129 ? -7.335 -9.541 2.296 1.00 92.56 129 GLU A CA 1
ATOM 1046 C C . GLU A 1 129 ? -8.801 -9.502 2.734 1.00 92.56 129 GLU A C 1
ATOM 1048 O O . GLU A 1 129 ? -9.217 -10.275 3.590 1.00 92.56 129 GLU A O 1
ATOM 1053 N N . ARG A 1 130 ? -9.639 -8.674 2.096 1.00 93.69 130 ARG A N 1
ATOM 1054 C CA . ARG A 1 130 ? -11.083 -8.643 2.379 1.00 93.69 130 ARG A CA 1
ATOM 1055 C C . ARG A 1 130 ? -11.814 -9.946 2.042 1.00 93.69 130 ARG A C 1
ATOM 1057 O O . ARG A 1 130 ? -12.961 -10.113 2.452 1.00 93.69 130 ARG A O 1
ATOM 1064 N N . PHE A 1 131 ? -11.202 -10.813 1.237 1.00 95.12 131 PHE A N 1
ATOM 1065 C CA . PHE A 1 131 ? -11.759 -12.113 0.867 1.00 95.12 131 PHE A CA 1
ATOM 1066 C C . PHE A 1 131 ? -11.325 -13.239 1.806 1.00 95.12 131 PHE A C 1
ATOM 1068 O O . PHE A 1 131 ? -11.799 -14.363 1.640 1.00 95.12 131 PHE A O 1
ATOM 1075 N N . ASP A 1 132 ? -10.461 -12.958 2.784 1.00 95.62 132 ASP A N 1
ATOM 1076 C CA . ASP A 1 132 ? -10.122 -13.934 3.807 1.00 95.62 132 ASP A CA 1
ATOM 1077 C C . ASP A 1 132 ? -11.380 -14.302 4.628 1.00 95.62 132 ASP A C 1
ATOM 1079 O O . ASP A 1 132 ? -12.090 -13.405 5.106 1.00 95.62 132 ASP A O 1
ATOM 1083 N N . PRO A 1 133 ? -11.694 -15.601 4.801 1.00 94.75 133 PRO A N 1
ATOM 1084 C CA . PRO A 1 133 ? -12.859 -16.044 5.553 1.00 94.75 133 PRO A CA 1
ATOM 1085 C C . PRO A 1 133 ? -12.887 -15.623 7.021 1.00 94.75 133 PRO A C 1
ATOM 1087 O O . PRO A 1 133 ? -13.960 -15.713 7.610 1.00 94.75 133 PRO A O 1
ATOM 1090 N N . GLU A 1 134 ? -11.784 -15.190 7.631 1.00 96.38 134 GLU A N 1
ATOM 1091 C CA . GLU A 1 134 ? -11.730 -14.703 9.017 1.00 96.38 134 GLU A CA 1
ATOM 1092 C C . GLU A 1 134 ? -11.914 -13.183 9.124 1.00 96.38 134 GLU A C 1
ATOM 1094 O O . GLU A 1 134 ? -12.261 -12.670 10.192 1.00 96.38 134 GLU A O 1
ATOM 1099 N N . VAL A 1 135 ? -11.739 -12.443 8.026 1.00 96.94 135 VAL A N 1
ATOM 1100 C CA . VAL A 1 135 ? -11.910 -10.987 8.014 1.00 96.94 135 VAL A CA 1
ATOM 1101 C C . VAL A 1 135 ? -13.390 -10.623 8.131 1.00 96.94 135 VAL A C 1
ATOM 1103 O O . VAL A 1 135 ? -14.261 -11.143 7.427 1.00 96.94 135 VAL A O 1
ATOM 1106 N N . ARG A 1 136 ? -13.686 -9.704 9.052 1.00 97.50 136 ARG A N 1
ATOM 1107 C CA . ARG A 1 136 ? -15.045 -9.231 9.371 1.00 97.50 136 ARG A CA 1
ATOM 1108 C C . ARG A 1 136 ? -15.170 -7.716 9.353 1.00 97.50 136 ARG A C 1
ATOM 1110 O O . ARG A 1 136 ? -16.281 -7.205 9.218 1.00 97.50 136 ARG A O 1
ATOM 1117 N N . HIS A 1 137 ? -14.051 -7.002 9.428 1.00 97.12 137 HIS A N 1
ATOM 1118 C CA . HIS A 1 137 ? -14.013 -5.554 9.565 1.00 97.12 137 HIS A CA 1
ATOM 1119 C C . HIS A 1 137 ? -13.030 -4.932 8.581 1.00 97.12 137 HIS A C 1
ATOM 1121 O O . HIS A 1 137 ? -11.953 -5.462 8.327 1.00 97.12 137 HIS A O 1
ATOM 1127 N N . MET A 1 138 ? -13.386 -3.766 8.064 1.00 96.19 138 MET A N 1
ATOM 1128 C CA . MET A 1 138 ? -12.463 -2.849 7.416 1.00 96.19 138 MET A CA 1
ATOM 1129 C C . MET A 1 138 ? -12.490 -1.549 8.200 1.00 96.19 138 MET A C 1
ATOM 1131 O O . MET A 1 138 ? -13.568 -1.019 8.471 1.00 96.19 138 MET A O 1
ATOM 1135 N N . VAL A 1 139 ? -11.315 -1.042 8.562 1.00 94.94 139 VAL A N 1
ATOM 1136 C CA . VAL A 1 139 ? -11.173 0.240 9.256 1.00 94.94 139 VAL A CA 1
ATOM 1137 C C . VAL A 1 139 ? -10.244 1.160 8.484 1.00 94.94 139 VAL A C 1
ATOM 1139 O O . VAL A 1 139 ? -9.178 0.741 8.035 1.00 94.94 139 VAL A O 1
ATOM 1142 N N . VAL A 1 140 ? -10.642 2.426 8.370 1.00 94.19 140 VAL A N 1
ATOM 1143 C CA . VAL A 1 140 ? -9.766 3.531 7.969 1.00 94.19 140 VAL A CA 1
ATOM 1144 C C . VAL A 1 140 ? -9.514 4.389 9.194 1.00 94.19 140 VAL A C 1
ATOM 1146 O O . VAL A 1 140 ? -10.472 4.810 9.846 1.00 94.19 140 VAL A O 1
ATOM 1149 N N . PHE A 1 141 ? -8.255 4.661 9.519 1.00 94.31 141 PHE A N 1
ATOM 1150 C CA . PHE A 1 141 ? -7.889 5.421 10.712 1.00 94.31 141 PHE A CA 1
ATOM 1151 C C . PHE A 1 141 ? -6.646 6.280 10.494 1.00 94.31 141 PHE A C 1
ATOM 1153 O O . PHE A 1 141 ? -5.795 5.957 9.668 1.00 94.31 141 PHE A O 1
ATOM 1160 N N . ASP A 1 142 ? -6.550 7.362 11.265 1.00 95.44 142 ASP A N 1
ATOM 1161 C CA . ASP A 1 142 ? -5.333 8.168 11.364 1.00 95.44 142 ASP A CA 1
ATOM 1162 C C . ASP A 1 142 ? -4.489 7.661 12.545 1.00 95.44 142 ASP A C 1
ATOM 1164 O O . ASP A 1 142 ? -5.033 7.382 13.621 1.00 95.44 142 ASP A O 1
ATOM 1168 N N . VAL A 1 143 ? -3.171 7.584 12.374 1.00 96.12 143 VAL A N 1
ATOM 1169 C CA . VAL A 1 143 ? -2.215 7.251 13.437 1.00 96.12 143 VAL A CA 1
ATOM 1170 C C . VAL A 1 143 ? -1.801 8.527 14.169 1.00 96.12 143 VAL A C 1
ATOM 1172 O O . VAL A 1 143 ? -1.284 9.470 13.570 1.00 96.12 143 VAL A O 1
ATOM 1175 N N . LEU A 1 144 ? -2.023 8.574 15.483 1.00 95.19 144 LEU A N 1
ATOM 1176 C CA . LEU A 1 144 ? -1.832 9.777 16.302 1.00 95.19 144 LEU A CA 1
ATOM 1177 C C . LEU A 1 144 ? -0.577 9.730 17.185 1.00 95.19 144 LEU A C 1
ATOM 1179 O O . LEU A 1 144 ? -0.081 10.783 17.599 1.00 95.19 144 LEU A O 1
ATOM 1183 N N . SER A 1 145 ? -0.051 8.536 17.464 1.00 92.62 145 SER A N 1
ATOM 1184 C CA . SER A 1 145 ? 1.073 8.322 18.382 1.00 92.62 145 SER A CA 1
ATOM 1185 C C . SER A 1 145 ? 2.261 7.645 17.700 1.00 92.62 145 SER A C 1
ATOM 1187 O O . SER A 1 145 ? 2.077 6.773 16.858 1.00 92.62 145 SER A O 1
ATOM 1189 N N . PHE A 1 146 ? 3.478 8.004 18.122 1.00 90.00 146 PHE A N 1
ATOM 1190 C CA . PHE A 1 146 ? 4.704 7.270 17.774 1.00 90.00 146 PHE A CA 1
ATOM 1191 C C . PHE A 1 146 ? 4.789 5.902 18.470 1.00 90.00 146 PHE A C 1
ATOM 1193 O O . PHE A 1 146 ? 5.575 5.056 18.068 1.00 90.00 146 PHE A O 1
ATOM 1200 N N . GLU A 1 147 ? 3.975 5.681 19.505 1.00 87.94 147 GLU A N 1
ATOM 1201 C CA . GLU A 1 147 ? 3.853 4.399 20.209 1.00 87.94 147 GLU A CA 1
ATOM 1202 C C . GLU A 1 147 ? 2.787 3.488 19.580 1.00 87.94 147 GLU A C 1
ATOM 1204 O O . GLU A 1 147 ? 2.441 2.448 20.144 1.00 87.94 147 GLU A O 1
ATOM 1209 N N . SER A 1 148 ? 2.217 3.886 18.435 1.00 84.56 148 SER A N 1
ATOM 1210 C CA . SER A 1 148 ? 1.261 3.045 17.724 1.00 84.56 148 SER A CA 1
ATOM 1211 C C . SER A 1 148 ? 1.938 1.735 17.310 1.00 84.56 148 SER A C 1
ATOM 1213 O O . SER A 1 148 ? 3.011 1.766 16.711 1.00 84.56 148 SER A O 1
ATOM 1215 N N . PRO A 1 149 ? 1.316 0.570 17.562 1.00 81.81 149 PRO A N 1
ATOM 1216 C CA . PRO A 1 149 ? 1.853 -0.704 17.092 1.00 81.81 149 PRO A CA 1
ATOM 1217 C C . PRO A 1 149 ? 1.739 -0.864 15.567 1.00 81.81 149 PRO A C 1
ATOM 1219 O O . PRO A 1 149 ? 2.272 -1.822 15.012 1.00 81.81 149 PRO A O 1
ATOM 1222 N N . VAL A 1 150 ? 0.996 0.027 14.899 1.00 84.50 150 VAL A N 1
ATOM 1223 C CA . VAL A 1 150 ? 0.728 -0.006 13.459 1.00 84.50 150 VAL A CA 1
ATOM 1224 C C . VAL A 1 150 ? 0.887 1.385 12.842 1.00 84.50 150 VAL A C 1
ATOM 1226 O O . VAL A 1 150 ? 0.286 2.349 13.322 1.00 84.50 150 VAL A O 1
ATOM 1229 N N . GLY A 1 151 ? 1.665 1.457 11.758 1.00 87.06 151 GLY A N 1
ATOM 1230 C CA . GLY A 1 151 ? 1.939 2.686 11.005 1.00 87.06 151 GLY A CA 1
ATOM 1231 C C . GLY A 1 151 ? 2.770 3.724 11.756 1.00 87.06 151 GLY A C 1
ATOM 1232 O O . GLY A 1 151 ? 3.037 3.592 12.950 1.00 87.06 151 GLY A O 1
ATOM 1233 N N . ASP A 1 152 ? 3.143 4.782 11.041 1.00 90.50 152 ASP A N 1
ATOM 1234 C CA . ASP A 1 152 ? 3.867 5.920 11.595 1.00 90.50 152 ASP A CA 1
ATOM 1235 C C . ASP A 1 152 ? 2.909 7.055 11.954 1.00 90.50 152 ASP A C 1
ATOM 1237 O O . ASP A 1 152 ? 1.848 7.230 11.351 1.00 90.50 152 ASP A O 1
ATOM 1241 N N . LYS A 1 153 ? 3.281 7.879 12.937 1.00 92.69 153 LYS A N 1
ATOM 1242 C CA . LYS A 1 153 ? 2.470 9.036 13.327 1.00 92.69 153 LYS A CA 1
ATOM 1243 C C . LYS A 1 153 ? 2.198 9.949 12.125 1.00 9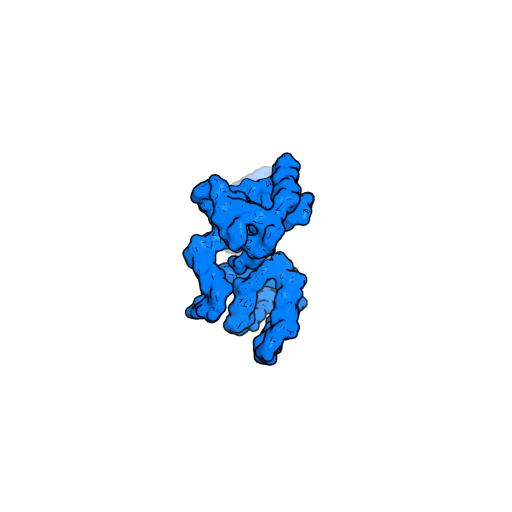2.69 153 LYS A C 1
ATOM 1245 O O . LYS A 1 153 ? 3.125 10.429 11.480 1.00 92.69 153 LYS A O 1
ATOM 1250 N N . GLY A 1 154 ? 0.923 10.271 11.910 1.00 91.81 154 GLY A N 1
ATOM 1251 C CA . GLY A 1 154 ? 0.449 11.069 10.779 1.00 91.81 154 GLY A CA 1
ATOM 1252 C C . GLY A 1 154 ? -0.031 10.233 9.595 1.00 91.81 154 GLY A C 1
ATOM 1253 O O . GLY A 1 154 ? -0.668 10.785 8.700 1.00 91.81 154 GLY A O 1
ATOM 1254 N N . ASP A 1 155 ? 0.206 8.920 9.601 1.00 91.88 155 ASP A N 1
ATOM 1255 C CA . ASP A 1 155 ? -0.291 8.034 8.559 1.00 91.88 155 ASP A CA 1
ATOM 1256 C C . ASP A 1 155 ? -1.810 7.921 8.587 1.00 91.88 155 ASP A C 1
ATOM 1258 O O . ASP A 1 155 ? -2.438 7.821 9.644 1.00 91.88 155 ASP A O 1
ATOM 1262 N N . LYS A 1 156 ? -2.388 7.836 7.390 1.00 92.50 156 LYS A N 1
ATOM 1263 C CA . LYS A 1 156 ? -3.756 7.379 7.186 1.00 92.50 156 LYS A CA 1
ATOM 1264 C C . LYS A 1 156 ? -3.722 5.957 6.644 1.00 92.50 156 LYS A C 1
ATOM 1266 O O . LYS A 1 156 ? -3.187 5.694 5.564 1.00 92.50 156 LYS A O 1
ATOM 1271 N N . MET A 1 157 ? -4.285 5.031 7.408 1.00 92.44 157 MET A N 1
ATOM 1272 C CA . MET A 1 157 ? -4.207 3.603 7.124 1.00 92.44 157 MET A CA 1
ATOM 1273 C C . MET A 1 157 ? -5.571 3.004 6.826 1.00 92.44 157 MET A C 1
ATOM 1275 O O . MET A 1 157 ? -6.591 3.468 7.335 1.00 92.44 157 MET A O 1
ATOM 1279 N N . ARG A 1 158 ? -5.566 1.921 6.047 1.00 93.56 158 ARG A N 1
ATOM 1280 C CA . ARG A 1 158 ? -6.705 1.029 5.848 1.00 93.56 158 ARG A CA 1
ATOM 1281 C C . ARG A 1 158 ? -6.292 -0.410 6.120 1.00 93.56 158 ARG A C 1
ATOM 1283 O O . ARG A 1 158 ? -5.434 -0.942 5.415 1.00 93.56 158 ARG A O 1
ATOM 1290 N N . LEU A 1 159 ? -6.957 -1.041 7.084 1.00 94.25 159 LEU A N 1
ATOM 1291 C CA . LEU A 1 159 ? -6.720 -2.435 7.459 1.00 94.25 159 LEU A CA 1
ATOM 1292 C C . LEU A 1 159 ? -7.986 -3.284 7.327 1.00 94.25 159 LEU A C 1
ATOM 1294 O O . LEU A 1 159 ? -9.091 -2.810 7.605 1.00 94.25 159 LEU A O 1
ATOM 1298 N N . PHE A 1 160 ? -7.798 -4.544 6.934 1.00 95.56 160 PHE A N 1
ATOM 1299 C CA . PHE A 1 160 ? -8.814 -5.593 6.969 1.00 95.56 160 PHE A CA 1
ATOM 1300 C C . PHE A 1 160 ? -8.539 -6.488 8.173 1.00 95.56 160 PHE A C 1
ATOM 1302 O O . PHE A 1 160 ? -7.444 -7.021 8.320 1.00 95.56 160 PHE A O 1
ATOM 1309 N N . LEU A 1 161 ? -9.511 -6.592 9.074 1.00 96.31 161 LEU A N 1
ATOM 1310 C CA . LEU A 1 161 ? -9.328 -7.153 10.405 1.00 96.31 161 LEU A CA 1
ATOM 1311 C C . LEU A 1 161 ? -10.350 -8.256 10.687 1.00 96.31 161 LEU A C 1
ATOM 1313 O O . LEU A 1 161 ? -11.508 -8.199 10.259 1.00 96.31 161 LEU A O 1
ATOM 1317 N N . THR A 1 162 ? -9.914 -9.238 11.469 1.00 97.44 162 THR A N 1
ATOM 1318 C CA . THR A 1 162 ? -10.794 -10.177 12.172 1.00 97.44 162 THR A CA 1
ATOM 1319 C C . THR A 1 162 ? -11.530 -9.463 13.312 1.00 97.44 162 THR A C 1
ATOM 1321 O O . THR A 1 162 ? -11.186 -8.329 13.664 1.00 97.44 162 THR A O 1
ATOM 1324 N N . ASP A 1 163 ? -12.509 -10.125 13.934 1.00 97.81 163 ASP A N 1
ATOM 1325 C CA . ASP A 1 163 ? -13.205 -9.586 15.116 1.00 97.81 163 ASP A CA 1
ATOM 1326 C C . ASP A 1 163 ? -12.213 -9.222 16.241 1.00 97.81 163 ASP A C 1
ATOM 1328 O O . ASP A 1 163 ? -12.304 -8.157 16.858 1.00 97.81 163 ASP A O 1
ATOM 1332 N N . GLU A 1 164 ? -11.199 -10.064 16.474 1.00 97.50 164 GLU A N 1
ATOM 1333 C CA . GLU A 1 164 ? -10.168 -9.783 17.476 1.00 97.50 164 GLU A CA 1
ATOM 1334 C C . GLU A 1 164 ? -9.257 -8.616 17.069 1.00 97.50 164 GLU A C 1
ATOM 1336 O O . GLU A 1 164 ? -8.916 -7.776 17.908 1.00 97.50 164 GLU A O 1
ATOM 1341 N N . GLY A 1 165 ? -8.875 -8.538 15.791 1.00 96.50 165 GLY A N 1
ATOM 1342 C CA . GLY A 1 165 ? -8.105 -7.410 15.269 1.00 96.50 165 GLY A CA 1
ATOM 1343 C C . GLY A 1 165 ? -8.851 -6.086 15.446 1.00 96.50 165 GLY A C 1
ATOM 1344 O O . GLY A 1 165 ? -8.265 -5.098 15.889 1.00 96.50 165 GLY A O 1
ATOM 1345 N N . TYR A 1 166 ? -10.158 -6.077 15.177 1.00 96.88 166 TYR A N 1
ATOM 1346 C CA . TYR A 1 166 ? -11.000 -4.900 15.368 1.00 96.88 166 TYR A CA 1
ATOM 1347 C C . TYR A 1 166 ? -11.127 -4.507 16.844 1.00 96.88 166 TYR A C 1
ATOM 1349 O O . TYR A 1 166 ? -10.988 -3.330 17.175 1.00 96.88 166 TYR A O 1
ATOM 1357 N N . ARG A 1 167 ? -11.286 -5.479 17.752 1.00 97.44 167 ARG A N 1
ATOM 1358 C CA . ARG A 1 167 ? -11.282 -5.222 19.201 1.00 97.44 167 ARG A CA 1
ATOM 1359 C C . ARG A 1 167 ? -9.998 -4.509 19.647 1.00 97.44 167 ARG A C 1
ATOM 1361 O O . ARG A 1 167 ? -10.077 -3.509 20.353 1.00 97.44 167 ARG A O 1
ATOM 1368 N N . LYS A 1 168 ? -8.829 -4.956 19.174 1.00 96.12 168 LYS A N 1
ATOM 1369 C CA . LYS A 1 168 ? -7.534 -4.298 19.450 1.00 96.12 168 LYS A CA 1
ATOM 1370 C C . LYS A 1 168 ? -7.450 -2.893 18.847 1.00 96.12 168 LYS A C 1
ATOM 1372 O O . LYS A 1 168 ? -6.889 -1.990 19.462 1.00 96.12 168 LYS A O 1
ATOM 1377 N N . ALA A 1 169 ? -8.010 -2.682 17.655 1.00 95.19 169 ALA A N 1
ATOM 1378 C CA . ALA A 1 169 ? -8.083 -1.350 17.056 1.00 95.19 169 ALA A CA 1
ATOM 1379 C C . ALA A 1 169 ? -8.929 -0.391 17.915 1.00 95.19 169 ALA A C 1
ATOM 1381 O O . ALA A 1 169 ? -8.525 0.751 18.132 1.00 95.19 169 ALA A O 1
ATOM 1382 N N . MET A 1 170 ? -10.050 -0.862 18.469 1.00 96.62 170 MET A N 1
ATOM 1383 C CA . MET A 1 170 ? -10.877 -0.079 19.393 1.00 96.62 170 MET A CA 1
ATOM 1384 C C . MET A 1 170 ? -10.131 0.265 20.689 1.00 96.62 170 MET A C 1
ATOM 1386 O O . MET A 1 170 ? -10.137 1.425 21.093 1.00 96.62 170 MET A O 1
ATOM 1390 N N . GLU A 1 171 ? -9.404 -0.685 21.284 1.00 96.12 171 GLU A N 1
ATOM 1391 C CA . GLU A 1 171 ? -8.550 -0.424 22.456 1.00 96.12 171 GLU A CA 1
ATOM 1392 C C . GLU A 1 171 ? -7.473 0.633 22.159 1.00 96.12 171 GLU A C 1
ATOM 1394 O O . GLU A 1 171 ? -7.236 1.542 22.954 1.00 96.12 171 GLU A O 1
ATOM 1399 N N . ASN A 1 172 ? -6.826 0.558 20.991 1.00 95.19 172 ASN A N 1
ATOM 1400 C CA . ASN A 1 172 ? -5.837 1.554 20.571 1.00 95.19 172 ASN A CA 1
ATOM 1401 C C . ASN A 1 172 ? -6.463 2.936 20.348 1.00 95.19 172 ASN A C 1
ATOM 1403 O O . ASN A 1 172 ? -5.813 3.952 20.601 1.00 95.19 172 ASN A O 1
ATOM 1407 N N . GLN A 1 173 ? -7.718 2.989 19.899 1.00 95.12 173 GLN A N 1
ATOM 1408 C CA . GLN A 1 173 ? -8.460 4.239 19.803 1.00 95.12 173 GLN A CA 1
ATOM 1409 C C . GLN A 1 173 ? -8.766 4.826 21.186 1.00 95.12 173 GLN A C 1
ATOM 1411 O O . GLN A 1 173 ? -8.547 6.017 21.395 1.00 95.12 173 GLN A O 1
ATOM 1416 N N . GLU A 1 174 ? -9.220 4.012 22.141 1.00 95.81 174 GLU A N 1
ATOM 1417 C CA . GLU A 1 174 ? -9.485 4.450 23.522 1.00 95.81 174 GLU A CA 1
ATOM 1418 C C . GLU A 1 174 ? -8.221 4.971 24.215 1.00 95.81 174 GLU A C 1
ATOM 1420 O O . GLU A 1 174 ? -8.263 5.963 24.941 1.00 95.81 174 GLU A O 1
ATOM 1425 N N . ARG A 1 175 ? -7.071 4.353 23.927 1.00 94.75 175 ARG A N 1
ATOM 1426 C CA . ARG A 1 175 ? -5.749 4.803 24.392 1.00 94.75 175 ARG A CA 1
ATOM 1427 C C . ARG A 1 175 ? -5.227 6.048 23.664 1.00 94.75 175 ARG A C 1
ATOM 1429 O O . ARG A 1 175 ? -4.174 6.563 24.032 1.00 94.75 175 ARG A O 1
ATOM 1436 N N . GLY A 1 176 ? -5.928 6.531 22.638 1.00 94.12 176 GLY A N 1
ATOM 1437 C CA . GLY A 1 176 ? -5.554 7.716 21.864 1.00 94.12 176 GLY A CA 1
ATOM 1438 C C . GLY A 1 176 ? -4.414 7.498 20.865 1.00 94.12 176 GLY A C 1
ATOM 1439 O O . GLY A 1 176 ? -3.837 8.470 20.381 1.00 94.12 176 GLY A O 1
ATOM 1440 N N . PHE A 1 177 ? -4.070 6.248 20.541 1.00 95.62 177 PHE A N 1
ATOM 1441 C CA . PHE A 1 177 ? -2.999 5.934 19.588 1.00 95.62 177 PHE A CA 1
ATOM 1442 C C . PHE A 1 177 ? -3.437 6.093 18.140 1.00 95.62 177 PHE A C 1
ATOM 1444 O O . PHE A 1 177 ? -2.638 6.498 17.295 1.00 95.62 177 PHE A O 1
ATOM 1451 N N . ILE A 1 178 ? -4.707 5.806 17.864 1.00 96.31 178 ILE A N 1
ATOM 1452 C CA . ILE A 1 178 ? -5.312 5.939 16.542 1.00 96.31 178 ILE A CA 1
ATOM 1453 C C . ILE A 1 178 ? -6.673 6.622 16.644 1.00 96.31 178 ILE A C 1
ATOM 1455 O O . ILE A 1 178 ? -7.287 6.666 17.709 1.00 96.31 178 ILE A O 1
ATOM 1459 N N . LYS A 1 179 ? -7.178 7.122 15.518 1.00 95.88 179 LYS A N 1
ATOM 1460 C CA . LYS A 1 179 ? -8.557 7.604 15.401 1.00 95.88 179 LYS A CA 1
ATOM 1461 C C . LYS A 1 179 ? -9.224 6.996 14.184 1.00 95.88 179 LYS A C 1
ATOM 1463 O O . LYS A 1 179 ? -8.889 7.359 13.056 1.00 95.88 179 LYS A O 1
ATOM 1468 N N . ILE A 1 180 ? -10.196 6.119 14.417 1.00 94.75 180 ILE A N 1
ATOM 1469 C CA . ILE A 1 180 ? -10.995 5.504 13.361 1.00 94.75 180 ILE A CA 1
ATOM 1470 C C . ILE A 1 180 ? -11.873 6.583 12.727 1.00 94.75 180 ILE A C 1
ATOM 1472 O O . ILE A 1 180 ? -12.563 7.348 13.400 1.00 94.75 180 ILE A O 1
ATOM 1476 N N . LYS A 1 181 ? -11.787 6.678 11.404 1.00 93.56 181 LYS A N 1
ATOM 1477 C CA . LYS A 1 181 ? -12.550 7.606 10.563 1.00 93.56 181 LYS A CA 1
ATOM 1478 C C . LYS A 1 181 ? -13.685 6.913 9.855 1.00 93.56 181 LYS A C 1
ATOM 1480 O O . LYS A 1 181 ? -14.726 7.522 9.643 1.00 93.56 181 LYS A O 1
ATOM 1485 N N . ASN A 1 182 ? -13.460 5.668 9.462 1.00 92.62 182 ASN A N 1
ATOM 1486 C CA . ASN A 1 182 ? -14.441 4.900 8.735 1.00 92.62 182 ASN A CA 1
ATOM 1487 C C . ASN A 1 182 ? -14.363 3.435 9.142 1.00 92.62 182 ASN A C 1
ATOM 1489 O O . ASN A 1 182 ? -13.279 2.915 9.411 1.00 92.62 182 ASN A O 1
ATOM 1493 N N . HIS A 1 183 ? -15.516 2.784 9.157 1.00 94.81 183 HIS A N 1
ATOM 1494 C CA . HIS A 1 183 ? -15.644 1.368 9.432 1.00 94.81 183 HIS A CA 1
ATOM 1495 C C . HIS A 1 183 ? -16.673 0.755 8.479 1.00 94.81 183 HIS A C 1
ATOM 1497 O O . HIS A 1 183 ? -17.713 1.351 8.180 1.00 94.81 183 HIS A O 1
ATOM 1503 N N . ALA A 1 184 ? -16.366 -0.447 8.000 1.00 95.19 184 ALA A N 1
ATOM 1504 C CA . ALA A 1 184 ? -17.295 -1.278 7.260 1.00 95.19 184 ALA A CA 1
ATOM 1505 C C . ALA A 1 184 ? -17.236 -2.719 7.754 1.00 95.19 184 ALA A C 1
ATOM 1507 O O . ALA A 1 184 ? -16.155 -3.275 7.958 1.00 95.19 184 ALA A O 1
ATOM 1508 N N . LYS A 1 185 ? -18.402 -3.356 7.842 1.00 96.00 185 LYS A N 1
ATOM 1509 C CA . LYS A 1 185 ? -18.482 -4.809 7.974 1.00 96.00 185 LYS A CA 1
ATOM 1510 C C . LYS A 1 185 ? -18.126 -5.464 6.648 1.00 96.00 185 LYS A C 1
ATOM 1512 O O . LYS A 1 185 ? -18.593 -5.036 5.593 1.00 96.00 185 LYS A O 1
ATOM 1517 N N . VAL A 1 186 ? -17.337 -6.524 6.718 1.00 96.12 186 VAL A N 1
ATOM 1518 C CA . VAL A 1 186 ? -16.885 -7.301 5.567 1.00 96.12 186 VAL A CA 1
ATOM 1519 C C . VAL A 1 186 ? -17.604 -8.641 5.565 1.00 96.12 186 VAL A C 1
ATOM 1521 O O . VAL A 1 186 ? -17.589 -9.366 6.558 1.00 96.12 186 VAL A O 1
ATOM 1524 N N . HIS A 1 187 ? -18.245 -8.977 4.448 1.00 93.62 187 HIS A N 1
ATOM 1525 C CA . HIS A 1 187 ? -18.877 -10.280 4.255 1.00 93.62 187 HIS A CA 1
ATOM 1526 C C . HIS A 1 187 ? -18.627 -10.772 2.832 1.00 93.62 187 HIS A C 1
ATOM 1528 O O . HIS A 1 187 ? -19.048 -10.112 1.888 1.00 93.62 187 HIS A O 1
ATOM 1534 N N . ASN A 1 188 ? -17.928 -11.901 2.664 1.00 90.81 188 ASN A N 1
ATOM 1535 C CA . ASN A 1 188 ? -17.508 -12.425 1.353 1.00 90.81 188 ASN A CA 1
ATOM 1536 C C . ASN A 1 188 ? -16.837 -11.354 0.463 1.00 90.81 188 ASN A C 1
ATOM 1538 O O . ASN A 1 188 ? -17.087 -11.273 -0.738 1.00 90.81 188 ASN A O 1
ATOM 1542 N N . GLY A 1 189 ? -16.037 -10.474 1.074 1.00 90.88 189 GLY A N 1
ATOM 1543 C CA . GLY A 1 189 ? -15.384 -9.345 0.411 1.00 90.88 189 GLY A CA 1
ATOM 1544 C C . GLY A 1 189 ? -16.271 -8.145 0.059 1.00 90.88 189 GLY A C 1
ATOM 1545 O O . GLY A 1 189 ? -15.754 -7.155 -0.463 1.00 90.88 189 GLY A O 1
ATOM 1546 N N . TYR A 1 190 ? -17.570 -8.177 0.361 1.00 93.06 190 TYR A N 1
ATOM 1547 C CA . TYR A 1 190 ? -18.450 -7.012 0.258 1.00 93.06 190 TYR A CA 1
ATOM 1548 C C . TYR A 1 190 ? -18.297 -6.105 1.479 1.00 93.06 190 TYR A C 1
ATOM 1550 O O . TYR A 1 190 ? -18.255 -6.589 2.609 1.00 93.06 190 TYR A O 1
ATOM 1558 N N . LEU A 1 191 ? -18.239 -4.790 1.242 1.00 92.75 191 LEU A N 1
ATOM 1559 C CA . LEU A 1 191 ? -18.074 -3.771 2.279 1.00 92.75 191 LEU A CA 1
ATOM 1560 C C . LEU A 1 191 ? -19.412 -3.094 2.585 1.00 92.75 191 LEU A C 1
ATOM 1562 O O . LEU A 1 191 ? -19.965 -2.382 1.746 1.00 92.75 191 LEU A O 1
ATOM 1566 N N . ASN A 1 192 ? -19.894 -3.285 3.808 1.00 93.12 192 ASN A N 1
ATOM 1567 C CA . ASN A 1 192 ? -21.101 -2.665 4.341 1.00 93.12 192 ASN A CA 1
ATOM 1568 C C . ASN A 1 192 ? -20.702 -1.587 5.350 1.00 93.12 192 ASN A C 1
ATOM 1570 O O . ASN A 1 192 ? -20.447 -1.885 6.515 1.00 93.12 192 ASN A O 1
ATOM 1574 N N . TYR A 1 193 ? -20.598 -0.349 4.875 1.00 89.94 193 TYR A N 1
ATOM 1575 C CA . TYR A 1 193 ? -20.201 0.803 5.684 1.00 89.94 193 TYR A CA 1
ATOM 1576 C C . TYR A 1 193 ? -21.267 1.177 6.713 1.00 89.94 193 TYR A C 1
ATOM 1578 O O . TYR A 1 193 ? -22.456 1.207 6.389 1.00 89.94 193 TYR A O 1
ATOM 1586 N N . ASP A 1 194 ? -20.829 1.527 7.921 1.00 84.75 194 ASP A N 1
ATOM 1587 C CA . ASP A 1 194 ? -21.735 1.927 9.005 1.00 84.75 194 ASP A CA 1
ATOM 1588 C C . ASP A 1 194 ? -22.384 3.294 8.743 1.00 84.75 194 ASP A C 1
ATOM 1590 O O . ASP A 1 194 ? -23.546 3.526 9.085 1.00 84.75 194 ASP A O 1
ATOM 1594 N N . HIS A 1 195 ? -21.647 4.202 8.099 1.00 76.62 195 HIS A N 1
ATOM 1595 C CA . HIS A 1 195 ? -22.099 5.552 7.781 1.00 76.62 195 HIS A CA 1
ATOM 1596 C C . HIS A 1 195 ? -21.937 5.845 6.288 1.00 76.62 195 HIS A C 1
ATOM 1598 O O . HIS A 1 195 ? -20.981 5.416 5.643 1.00 76.62 195 HIS A O 1
ATOM 1604 N N . LYS A 1 196 ? -22.896 6.588 5.719 1.00 58.88 196 LYS A N 1
ATOM 1605 C CA . LYS A 1 196 ? -22.884 6.973 4.297 1.00 58.88 196 LYS A CA 1
ATOM 1606 C C . LYS A 1 196 ? -21.941 8.139 3.995 1.00 58.88 196 LYS A C 1
ATOM 1608 O O . LYS A 1 196 ? -21.671 8.378 2.818 1.00 58.88 196 LYS A O 1
ATOM 1613 N N . ASP A 1 197 ? -21.448 8.829 5.021 1.00 54.22 197 ASP A N 1
ATOM 1614 C CA . ASP A 1 197 ? -20.564 9.980 4.869 1.00 54.22 197 ASP A CA 1
ATOM 1615 C C . ASP A 1 197 ? -19.140 9.500 4.586 1.00 54.22 197 ASP A C 1
ATOM 1617 O O . ASP A 1 197 ? -18.396 9.025 5.443 1.00 54.22 197 ASP A O 1
ATOM 1621 N N . ARG A 1 198 ? -18.807 9.563 3.298 1.00 59.91 198 ARG A N 1
ATOM 1622 C CA . ARG A 1 198 ? -17.565 9.082 2.706 1.00 59.91 198 ARG A CA 1
ATOM 1623 C C . ARG A 1 198 ? -16.471 10.125 2.904 1.00 59.91 198 ARG A C 1
ATOM 1625 O O . ARG A 1 198 ? -16.322 11.017 2.077 1.00 59.91 198 ARG A O 1
ATOM 1632 N N . ALA A 1 199 ? -15.670 9.994 3.953 1.00 51.53 199 ALA A N 1
ATOM 1633 C CA . ALA A 1 199 ? -14.284 10.438 3.851 1.00 51.53 199 ALA A CA 1
ATOM 1634 C C . ALA A 1 199 ? -13.515 9.307 3.149 1.00 51.53 199 ALA A C 1
ATOM 1636 O O . ALA A 1 199 ? -13.130 8.331 3.797 1.00 51.53 199 ALA A O 1
ATOM 1637 N N . LEU A 1 200 ? -13.442 9.386 1.815 1.00 49.09 200 LEU A N 1
ATOM 1638 C CA . LEU A 1 200 ? -12.570 8.547 0.985 1.00 49.09 200 LEU A CA 1
ATOM 1639 C C . LEU A 1 200 ? -11.169 9.151 0.950 1.00 49.09 200 LEU A C 1
ATOM 1641 O O . LEU A 1 200 ? -11.086 10.390 0.810 1.00 49.09 200 LEU A O 1
#

Foldseek 3Di:
DDDDDDDDDDDDDDDDDPPPPDPPPPPVPDDDPVLLVLLLQQQDPWLVSSLVVLVVVLVPDPDPVSNVSSVVSSVSSVVDDRVRSNVVSVCSNQPPDDPDDDDPSSVQSNVCNVVVADDAHDDGSVPCVLQPPQFFKKWWKAFCDCPDPDDHHGGTHIDTDGPVRVVVVVVCVVVVGMGTDWMFTRDNSDTHTPDPDDPD

Sequence (200 aa):
MNRNSQRHGLIVACGVFHIDYYSKKEVLMELNEEEKRQLFQIDGDCQAKVLDELYMTARFTRNPEQRDMVRGLMAKLRVLSDEQCMDLVKDIQKNYHLPYPRTIGERIALARQQSGAEKLKGHDIMALERFDPEVRHMVVFDVLSFESPVGDKGDKMRLFLTDEGYRKAMENQERGFIKIKNHAKVHNGYLNYDHKDRAL

Radius of gyration: 24.56 Å; chains: 1; bounding box: 57×77×46 Å